Protein AF-A0A359MAU8-F1 (afdb_monomer_lite)

Structure (mmCIF, N/CA/C/O backbone):
data_AF-A0A359MAU8-F1
#
_entry.id   AF-A0A359MAU8-F1
#
loop_
_atom_site.group_PDB
_atom_site.id
_atom_site.type_symbol
_atom_site.label_atom_id
_atom_site.label_alt_id
_atom_site.label_comp_id
_atom_site.label_asym_id
_atom_site.label_entity_id
_atom_site.label_seq_id
_atom_site.pdbx_PDB_ins_code
_atom_site.Cartn_x
_atom_site.Cartn_y
_atom_site.Cartn_z
_atom_site.occupancy
_atom_site.B_iso_or_equiv
_atom_site.auth_seq_id
_atom_site.auth_comp_id
_atom_site.auth_asym_id
_atom_site.auth_atom_id
_atom_site.pdbx_PDB_model_num
ATOM 1 N N . MET A 1 1 ? -47.392 0.593 -77.875 1.00 42.88 1 MET A N 1
ATOM 2 C CA . MET A 1 1 ? -46.214 1.488 -77.817 1.00 42.88 1 MET A CA 1
ATOM 3 C C . MET A 1 1 ? -45.303 0.999 -76.700 1.00 42.88 1 MET A C 1
ATOM 5 O O . MET A 1 1 ? -45.756 0.942 -75.564 1.00 42.88 1 MET A O 1
ATOM 9 N N . LYS A 1 2 ? -44.089 0.538 -77.025 1.00 31.70 2 LYS A N 1
ATOM 10 C CA . LYS A 1 2 ? -43.131 -0.011 -76.048 1.00 31.70 2 LYS A CA 1
ATOM 11 C C . LYS A 1 2 ? -42.348 1.145 -75.412 1.00 31.70 2 LYS A C 1
ATOM 13 O O . LYS A 1 2 ? -41.881 2.013 -76.141 1.00 31.70 2 LYS A O 1
ATOM 18 N N . LYS A 1 3 ? -42.250 1.172 -74.080 1.00 43.00 3 LYS A N 1
ATOM 19 C CA . LYS A 1 3 ? -41.488 2.173 -73.314 1.00 43.00 3 LYS A CA 1
ATOM 20 C C . LYS A 1 3 ? -40.188 1.547 -72.804 1.00 43.00 3 LYS A C 1
ATOM 22 O O . LYS A 1 3 ? -40.195 0.386 -72.407 1.00 43.00 3 LYS A O 1
ATOM 27 N N . ILE A 1 4 ? -39.107 2.324 -72.826 1.00 42.22 4 ILE A N 1
ATOM 28 C CA . ILE A 1 4 ? -37.783 1.981 -72.292 1.00 42.22 4 ILE A CA 1
ATOM 29 C C . ILE A 1 4 ? -37.543 2.804 -71.023 1.00 42.22 4 ILE A C 1
ATOM 31 O O . ILE A 1 4 ? -37.879 3.987 -70.984 1.00 42.22 4 ILE A O 1
ATOM 35 N N . LEU A 1 5 ? -36.963 2.167 -70.007 1.00 32.91 5 LEU A N 1
ATOM 36 C CA . LEU A 1 5 ? -36.434 2.804 -68.805 1.00 32.91 5 LEU A CA 1
ATOM 37 C C . LEU A 1 5 ? -34.904 2.780 -68.921 1.00 32.91 5 LEU A C 1
ATOM 39 O O . LEU A 1 5 ? -34.328 1.711 -69.111 1.00 32.91 5 LEU A O 1
ATOM 43 N N . VAL A 1 6 ? -34.256 3.943 -68.857 1.00 37.41 6 VAL A N 1
ATOM 44 C CA . VAL A 1 6 ? -32.790 4.063 -68.880 1.00 37.41 6 VAL A CA 1
ATOM 45 C C . VAL A 1 6 ? -32.306 4.268 -67.449 1.00 37.41 6 VAL A C 1
ATOM 47 O O . VAL A 1 6 ? -32.757 5.194 -66.779 1.00 37.41 6 VAL A O 1
ATOM 50 N N . PHE A 1 7 ? -31.389 3.417 -66.993 1.00 34.31 7 PHE A N 1
ATOM 51 C CA . PHE A 1 7 ? -30.644 3.608 -65.750 1.00 34.31 7 PHE A CA 1
ATOM 52 C C . PHE A 1 7 ? -29.284 4.216 -66.101 1.00 34.31 7 PHE A C 1
ATOM 54 O O . PHE A 1 7 ? -28.500 3.599 -66.822 1.00 34.31 7 PHE A O 1
ATOM 61 N N . ILE A 1 8 ? -29.009 5.429 -65.622 1.00 44.69 8 ILE A N 1
ATOM 62 C CA . ILE A 1 8 ? -27.675 6.033 -65.697 1.00 44.69 8 ILE A CA 1
ATOM 63 C C . ILE A 1 8 ? -26.967 5.689 -64.388 1.00 44.69 8 ILE A C 1
ATOM 65 O O . ILE A 1 8 ? -27.368 6.152 -63.322 1.00 44.69 8 ILE A O 1
ATOM 69 N N . LEU A 1 9 ? -25.940 4.845 -64.470 1.00 37.97 9 LEU A N 1
ATOM 70 C CA . LEU A 1 9 ? -25.092 4.496 -63.336 1.00 37.97 9 LEU A CA 1
ATOM 71 C C . LEU A 1 9 ? -24.044 5.607 -63.150 1.00 37.97 9 LEU A C 1
ATOM 73 O O . LEU A 1 9 ? -23.117 5.733 -63.948 1.00 37.97 9 LEU A O 1
ATOM 77 N N . LEU A 1 10 ? -24.202 6.433 -62.115 1.00 41.19 10 LEU A N 1
ATOM 78 C CA . LEU A 1 10 ? -23.166 7.365 -61.664 1.00 41.19 10 LEU A CA 1
ATOM 79 C C . LEU A 1 10 ? -22.112 6.574 -60.877 1.00 41.19 10 LEU A C 1
ATOM 81 O O . LEU A 1 10 ? -22.347 6.173 -59.739 1.00 41.19 10 LEU A O 1
ATOM 85 N N . LEU A 1 11 ? -20.960 6.322 -61.501 1.00 40.31 11 LEU A N 1
ATOM 86 C CA . LEU A 1 11 ? -19.786 5.750 -60.840 1.00 40.31 11 LEU A CA 1
ATOM 87 C C . LEU A 1 11 ? -19.147 6.817 -59.942 1.00 40.31 11 LEU A C 1
ATOM 89 O O . LEU A 1 11 ? -18.410 7.677 -60.419 1.00 40.31 11 LEU A O 1
ATOM 93 N N . PHE A 1 12 ? -19.421 6.756 -58.639 1.00 42.00 12 PHE A N 1
ATOM 94 C CA . PHE A 1 12 ? -18.591 7.423 -57.639 1.00 42.00 12 PHE A CA 1
ATOM 95 C C . PHE A 1 12 ? -17.357 6.559 -57.385 1.00 42.00 12 PHE A C 1
ATOM 97 O O . PHE A 1 12 ? -17.448 5.481 -56.800 1.00 42.00 12 PHE A O 1
ATOM 104 N N . THR A 1 13 ? -16.189 7.026 -57.819 1.00 44.12 13 THR A N 1
ATOM 105 C CA . THR A 1 13 ? -14.911 6.493 -57.346 1.00 44.12 13 THR A CA 1
ATOM 106 C C . THR A 1 13 ? -14.708 6.973 -55.914 1.00 44.12 13 THR A C 1
ATOM 108 O O . THR A 1 13 ? -14.276 8.102 -55.685 1.00 44.12 13 THR A O 1
ATOM 111 N N . ILE A 1 14 ? -15.061 6.136 -54.939 1.00 49.50 14 ILE A N 1
ATOM 112 C CA . ILE A 1 14 ? -14.598 6.314 -53.564 1.00 49.50 14 ILE A CA 1
ATOM 113 C C . ILE A 1 14 ? -13.130 5.903 -53.568 1.00 49.50 14 ILE A C 1
ATOM 115 O O . ILE A 1 14 ? -12.804 4.718 -53.613 1.00 49.50 14 ILE A O 1
ATOM 119 N N . SER A 1 15 ? -12.240 6.890 -53.565 1.00 46.28 15 SER A N 1
ATOM 120 C CA . SER A 1 15 ? -10.850 6.669 -53.194 1.00 46.28 15 SER A CA 1
ATOM 121 C C . SER A 1 15 ? -10.850 6.235 -51.731 1.00 46.28 15 SER A C 1
ATOM 123 O O . SER A 1 15 ? -11.005 7.064 -50.837 1.00 46.28 15 SER A O 1
ATOM 125 N N . LEU A 1 16 ? -10.736 4.930 -51.483 1.00 47.06 16 LEU A N 1
ATOM 126 C CA . LEU A 1 16 ? -10.351 4.410 -50.177 1.00 47.06 16 LEU A CA 1
ATOM 127 C C . LEU A 1 16 ? -8.953 4.958 -49.893 1.00 47.06 16 LEU A C 1
ATOM 129 O O . LEU A 1 16 ? -7.955 4.431 -50.380 1.00 47.06 16 LEU A O 1
ATOM 133 N N . VAL A 1 17 ? -8.886 6.058 -49.148 1.00 48.94 17 VAL A N 1
ATOM 134 C CA . VAL A 1 17 ? -7.656 6.434 -48.463 1.00 48.94 17 VAL A CA 1
ATOM 135 C C . VAL A 1 17 ? -7.446 5.334 -47.433 1.00 48.94 17 VAL A C 1
ATOM 137 O O . VAL A 1 17 ? -8.126 5.303 -46.410 1.00 48.94 17 VAL A O 1
ATOM 140 N N . GLN A 1 18 ? -6.558 4.384 -47.728 1.00 43.59 18 GLN A N 1
ATOM 141 C CA . GLN A 1 18 ? -5.924 3.620 -46.665 1.00 43.59 18 GLN A CA 1
ATOM 142 C C . GLN A 1 18 ? -5.178 4.649 -45.821 1.00 43.59 18 GLN A C 1
ATOM 144 O O . GLN A 1 18 ? -4.132 5.152 -46.227 1.00 43.59 18 GLN A O 1
ATOM 149 N N . LEU A 1 19 ? -5.751 5.014 -44.677 1.00 43.06 19 LEU A N 1
ATOM 150 C CA . LEU A 1 19 ? -4.950 5.550 -43.592 1.00 43.06 19 LEU A CA 1
ATOM 151 C C . LEU A 1 19 ? -3.942 4.443 -43.279 1.00 43.06 19 LEU A C 1
ATOM 153 O O . LEU A 1 19 ? -4.332 3.360 -42.848 1.00 43.06 19 LEU A O 1
ATOM 157 N N . GLN A 1 20 ? -2.667 4.667 -43.601 1.00 40.62 20 GLN A N 1
ATOM 158 C CA . GLN A 1 20 ? -1.616 3.878 -42.980 1.00 40.62 20 GLN A CA 1
ATOM 159 C C . GLN A 1 20 ? -1.764 4.106 -41.481 1.00 40.62 20 GLN A C 1
ATOM 161 O O . GLN A 1 20 ? -1.647 5.242 -41.019 1.00 40.62 20 GLN A O 1
ATOM 166 N N . GLU A 1 21 ? -2.051 3.045 -40.736 1.00 42.25 21 GLU A N 1
ATOM 167 C CA . GLU A 1 21 ? -1.742 3.048 -39.318 1.00 42.25 21 GLU A CA 1
ATOM 168 C C . GLU A 1 21 ? -0.230 3.248 -39.219 1.00 42.25 21 GLU A C 1
ATOM 170 O O . GLU A 1 21 ? 0.564 2.426 -39.682 1.00 42.25 21 GLU A O 1
ATOM 175 N N . VAL A 1 22 ? 0.171 4.415 -38.725 1.00 43.16 22 VAL A N 1
ATOM 176 C CA . VAL A 1 22 ? 1.543 4.627 -38.286 1.00 43.16 22 VAL A CA 1
ATOM 177 C C . VAL A 1 22 ? 1.646 3.818 -37.004 1.00 43.16 22 VAL A C 1
ATOM 179 O O . VAL A 1 22 ? 1.195 4.272 -35.957 1.00 43.16 22 VAL A O 1
ATOM 182 N N . ASN A 1 23 ? 2.149 2.588 -37.101 1.00 48.62 23 ASN A N 1
ATOM 183 C CA . ASN A 1 23 ? 2.606 1.878 -35.913 1.00 48.62 23 ASN A CA 1
ATOM 184 C C . ASN A 1 23 ? 3.643 2.782 -35.246 1.00 48.62 23 ASN A C 1
ATOM 186 O O . ASN A 1 23 ? 4.621 3.154 -35.904 1.00 48.62 23 ASN A O 1
ATOM 190 N N . ALA A 1 24 ? 3.384 3.171 -33.995 1.00 55.72 24 ALA A N 1
ATOM 191 C CA . ALA A 1 24 ? 4.346 3.900 -33.184 1.00 55.72 24 ALA A CA 1
ATOM 192 C C . ALA A 1 24 ? 5.653 3.111 -33.209 1.00 55.72 24 ALA A C 1
ATOM 194 O O . ALA A 1 24 ? 5.674 1.900 -32.969 1.00 55.72 24 ALA A O 1
ATOM 195 N N . PHE A 1 25 ? 6.724 3.766 -33.633 1.00 79.50 25 PHE A N 1
ATOM 196 C CA . PHE A 1 25 ? 7.972 3.079 -33.883 1.00 79.50 25 PHE A CA 1
ATOM 197 C C . PHE A 1 25 ? 8.863 3.234 -32.652 1.00 79.50 25 PHE A C 1
ATOM 199 O O . PHE A 1 25 ? 9.554 4.242 -32.524 1.00 79.50 25 PHE A O 1
ATOM 206 N N . PHE A 1 26 ? 8.812 2.254 -31.745 1.00 92.75 26 PHE A N 1
ATOM 207 C CA . PHE A 1 26 ? 9.689 2.180 -30.578 1.00 92.75 26 PHE A CA 1
ATOM 208 C C . PHE A 1 26 ? 10.916 1.304 -30.868 1.00 92.75 26 PHE A C 1
ATOM 210 O O . PHE A 1 26 ? 10.794 0.150 -31.289 1.00 92.75 26 PHE A O 1
ATOM 217 N N . ARG A 1 27 ? 12.116 1.833 -30.609 1.00 95.31 27 ARG A N 1
ATOM 218 C CA . ARG A 1 27 ? 13.358 1.049 -30.498 1.00 95.31 27 ARG A CA 1
ATOM 219 C C . ARG A 1 27 ? 14.099 1.421 -29.226 1.00 95.31 27 ARG A C 1
ATOM 221 O O . ARG A 1 27 ? 14.286 2.600 -28.940 1.00 95.31 27 ARG A O 1
ATOM 228 N N . LEU A 1 28 ? 14.605 0.403 -28.536 1.00 96.50 28 LEU A N 1
ATOM 229 C CA . LEU A 1 28 ? 15.635 0.543 -27.515 1.00 96.50 28 LEU A CA 1
ATOM 230 C C . LEU A 1 28 ? 16.973 0.071 -28.095 1.00 96.50 28 LEU A C 1
ATOM 232 O O . LEU A 1 28 ? 17.166 -1.122 -28.324 1.00 96.50 28 LEU A O 1
ATOM 236 N N . ASP A 1 29 ? 17.891 1.007 -28.314 1.00 96.56 29 ASP A N 1
ATOM 237 C CA . ASP A 1 29 ? 19.251 0.723 -28.766 1.00 96.56 29 ASP A CA 1
ATOM 238 C C . ASP A 1 29 ? 20.199 0.696 -27.559 1.00 96.56 29 ASP A C 1
ATOM 240 O O . ASP A 1 29 ? 20.469 1.708 -26.907 1.00 96.56 29 ASP A O 1
ATOM 244 N N . GLU A 1 30 ? 20.701 -0.493 -27.237 1.00 97.12 30 GLU A N 1
ATOM 245 C CA . GLU A 1 30 ? 21.514 -0.753 -26.049 1.00 97.12 30 GLU A CA 1
ATOM 246 C C . GLU A 1 30 ? 23.001 -0.469 -26.345 1.00 97.12 30 GLU A C 1
ATOM 248 O O . GLU A 1 30 ? 23.662 -1.240 -27.041 1.00 97.12 30 GLU A O 1
ATOM 253 N N . THR A 1 31 ? 23.564 0.617 -25.798 1.00 97.69 31 THR A N 1
ATOM 254 C CA . THR A 1 31 ? 25.022 0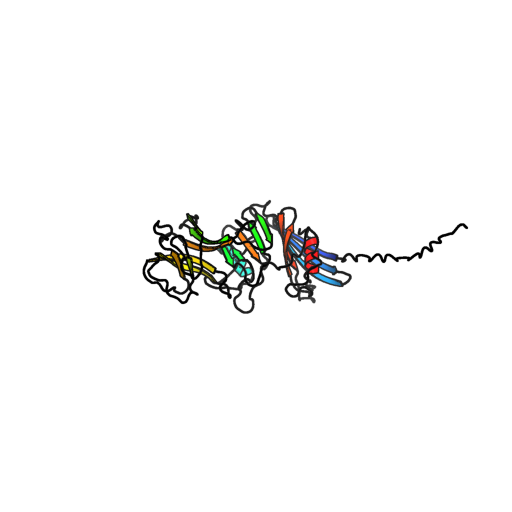.866 -25.866 1.00 97.69 31 THR A CA 1
ATOM 255 C C . THR A 1 31 ? 25.765 -0.093 -24.939 1.00 97.69 31 THR A C 1
ATOM 257 O O . THR A 1 31 ? 26.776 -0.687 -25.313 1.00 97.69 31 THR A O 1
ATOM 260 N N . THR A 1 32 ? 25.265 -0.253 -23.713 1.00 98.38 32 THR A N 1
ATOM 261 C CA . THR A 1 32 ? 25.716 -1.276 -22.770 1.00 98.38 32 THR A CA 1
ATOM 262 C C . THR A 1 32 ? 24.523 -1.929 -22.090 1.00 98.38 32 THR A C 1
ATOM 264 O O . THR A 1 32 ? 23.495 -1.294 -21.849 1.00 98.38 32 THR A O 1
ATOM 267 N N . LYS A 1 33 ? 24.683 -3.211 -21.756 1.00 98.25 33 LYS A N 1
ATOM 268 C CA . LYS A 1 33 ? 23.731 -3.993 -20.973 1.00 98.25 33 LYS A CA 1
ATOM 269 C C . LYS A 1 33 ? 24.497 -4.925 -20.055 1.00 98.25 33 LYS A C 1
ATOM 271 O O . LYS A 1 33 ? 25.205 -5.816 -20.519 1.00 98.25 33 LYS A O 1
ATOM 276 N N . VAL A 1 34 ? 24.366 -4.701 -18.757 1.00 98.56 34 VAL A N 1
ATOM 277 C CA . VAL A 1 34 ? 25.007 -5.512 -17.719 1.00 98.56 34 VAL A CA 1
ATOM 278 C C . VAL A 1 34 ? 23.906 -6.190 -16.928 1.00 98.56 34 VAL A C 1
ATOM 280 O O . VAL A 1 34 ? 22.971 -5.528 -16.492 1.00 98.56 34 VAL A O 1
ATOM 283 N N . THR A 1 35 ? 23.978 -7.512 -16.805 1.00 98.44 35 THR A N 1
ATOM 284 C CA . THR A 1 35 ? 23.009 -8.317 -16.054 1.00 98.44 35 THR A CA 1
ATOM 285 C C . THR A 1 35 ? 23.730 -9.078 -14.961 1.00 98.44 35 THR A C 1
ATOM 287 O O . THR A 1 35 ? 24.723 -9.751 -15.233 1.00 98.44 35 THR A O 1
ATOM 290 N N . GLU A 1 36 ? 23.194 -8.997 -13.752 1.00 97.75 36 GLU A N 1
ATOM 291 C CA . GLU A 1 36 ? 23.694 -9.684 -12.568 1.00 97.75 36 GLU A CA 1
ATOM 292 C C . GLU A 1 36 ? 22.554 -10.479 -11.931 1.00 97.75 36 GLU A C 1
ATOM 294 O O . GLU A 1 36 ? 21.382 -10.117 -12.052 1.00 97.75 36 GLU A O 1
ATOM 299 N N . TYR A 1 37 ? 22.902 -11.584 -11.276 1.00 96.12 37 TYR A N 1
ATOM 300 C CA . TYR A 1 37 ? 21.957 -12.407 -10.533 1.00 96.12 37 TYR A CA 1
ATOM 301 C C . TYR A 1 37 ? 22.445 -12.547 -9.099 1.00 96.12 37 TYR A C 1
ATOM 303 O O . TYR A 1 37 ? 23.588 -12.947 -8.872 1.00 96.12 37 TYR A O 1
ATOM 311 N N . VAL A 1 38 ? 21.568 -12.245 -8.149 1.00 93.69 38 VAL A N 1
ATOM 312 C CA . VAL A 1 38 ? 21.811 -12.388 -6.714 1.00 93.69 38 VAL A CA 1
ATOM 313 C C . VAL A 1 38 ? 20.631 -13.156 -6.142 1.00 93.69 38 VAL A C 1
ATOM 315 O O . VAL A 1 38 ? 19.512 -12.665 -6.188 1.00 93.69 38 VAL A O 1
ATOM 318 N N . GLU A 1 39 ? 20.872 -14.382 -5.673 1.00 90.62 39 GLU A N 1
ATOM 319 C CA . GLU A 1 39 ? 19.865 -15.202 -4.972 1.00 90.62 39 GLU A CA 1
ATOM 320 C C . GLU A 1 39 ? 18.514 -15.297 -5.714 1.00 90.62 39 GLU A C 1
ATOM 322 O O . GLU A 1 39 ? 17.452 -15.059 -5.159 1.00 90.62 39 GLU A O 1
ATOM 327 N N . GLY A 1 40 ? 18.551 -15.593 -7.020 1.00 90.56 40 GLY A N 1
ATOM 328 C CA . GLY A 1 40 ? 17.344 -15.716 -7.855 1.00 90.56 40 GLY A CA 1
ATOM 329 C C . GLY A 1 40 ? 16.751 -14.385 -8.339 1.00 90.56 40 GLY A C 1
ATOM 330 O O . GLY A 1 40 ? 15.928 -14.385 -9.254 1.00 90.56 40 GLY A O 1
ATOM 331 N N . VAL A 1 41 ? 17.226 -13.249 -7.821 1.00 96.88 41 VAL A N 1
ATOM 332 C CA . VAL A 1 41 ? 16.874 -11.910 -8.303 1.00 96.88 41 VAL A CA 1
ATOM 333 C C . VAL A 1 41 ? 17.788 -11.512 -9.453 1.00 96.88 41 VAL A C 1
ATOM 335 O O . VAL A 1 41 ? 19.013 -11.530 -9.340 1.00 96.88 41 VAL A O 1
ATOM 338 N N . ARG A 1 42 ? 17.188 -11.109 -10.572 1.00 97.62 42 ARG A N 1
ATOM 339 C CA . ARG A 1 42 ? 17.890 -10.537 -11.720 1.00 97.62 42 ARG A CA 1
ATOM 340 C C . ARG A 1 42 ? 17.937 -9.023 -11.587 1.00 97.62 42 ARG A C 1
ATOM 342 O O . ARG A 1 42 ? 16.883 -8.400 -11.522 1.00 97.62 42 ARG A O 1
ATOM 349 N N . HIS A 1 43 ? 19.120 -8.429 -11.701 1.00 98.44 43 HIS A N 1
ATOM 350 C CA . HIS A 1 43 ? 19.290 -7.006 -12.001 1.00 98.44 43 HIS A CA 1
ATOM 351 C C . HIS A 1 43 ? 19.814 -6.827 -13.426 1.00 98.44 43 HIS A C 1
ATOM 353 O O . HIS A 1 43 ? 20.609 -7.624 -13.925 1.00 98.44 43 HIS A O 1
ATOM 359 N N . THR A 1 44 ? 19.344 -5.811 -14.141 1.00 98.62 44 THR A N 1
ATOM 360 C CA . THR A 1 44 ? 19.880 -5.441 -15.453 1.00 98.62 44 THR A CA 1
ATOM 361 C C . THR A 1 44 ? 19.972 -3.930 -15.564 1.00 98.62 44 THR A C 1
ATOM 363 O O . THR A 1 44 ? 18.959 -3.246 -15.485 1.00 98.62 44 THR A O 1
ATOM 366 N N . LYS A 1 45 ? 21.176 -3.413 -15.812 1.00 98.69 45 LYS A N 1
ATOM 367 C CA . LYS A 1 45 ? 21.402 -2.009 -16.156 1.00 98.69 45 LYS A CA 1
ATOM 368 C C . LYS A 1 45 ? 21.639 -1.871 -17.654 1.00 98.69 45 LYS A C 1
ATOM 370 O O . LYS A 1 45 ? 22.522 -2.532 -18.201 1.00 98.69 45 LYS A O 1
ATOM 375 N N . ILE A 1 46 ? 20.881 -0.989 -18.292 1.00 98.75 46 ILE A N 1
ATOM 376 C CA . ILE A 1 46 ? 21.009 -0.624 -19.703 1.00 98.75 46 ILE A CA 1
ATOM 377 C C . ILE A 1 46 ? 21.392 0.851 -19.781 1.00 98.75 46 ILE A C 1
ATOM 379 O O . ILE A 1 46 ? 20.744 1.696 -19.168 1.00 98.75 46 ILE A O 1
ATOM 383 N N . VAL A 1 47 ? 22.436 1.158 -20.546 1.00 98.69 47 VAL A N 1
ATOM 384 C CA . VAL A 1 47 ? 22.751 2.524 -20.984 1.00 98.69 47 VAL A CA 1
ATOM 385 C C . VAL A 1 47 ? 22.615 2.543 -22.495 1.00 98.69 47 VAL A C 1
ATOM 387 O O . VAL A 1 47 ? 23.213 1.712 -23.178 1.00 98.69 47 VAL A O 1
ATOM 390 N N . GLY A 1 48 ? 21.820 3.456 -23.035 1.00 97.81 48 GLY A N 1
ATOM 391 C CA . GLY A 1 48 ? 21.468 3.415 -24.448 1.00 97.81 48 GLY A CA 1
ATOM 392 C C . GLY A 1 48 ? 20.603 4.581 -24.881 1.00 97.81 48 GLY A C 1
ATOM 393 O O . GLY A 1 48 ? 20.564 5.619 -24.219 1.00 97.81 48 GLY A O 1
ATOM 394 N N . THR A 1 49 ? 19.906 4.394 -25.993 1.00 98.12 49 THR A N 1
ATOM 395 C CA . THR A 1 49 ? 18.949 5.366 -26.509 1.00 98.12 49 THR A CA 1
ATOM 396 C C . THR A 1 49 ? 17.593 4.737 -26.761 1.00 98.12 49 THR A C 1
ATOM 398 O O . THR A 1 49 ? 17.505 3.575 -27.150 1.00 98.12 49 THR A O 1
ATOM 401 N N . ILE A 1 50 ? 16.540 5.526 -26.583 1.00 97.31 50 ILE A N 1
ATOM 402 C CA . ILE A 1 50 ? 15.203 5.203 -27.077 1.00 97.31 50 ILE A CA 1
ATOM 403 C C . ILE A 1 50 ? 14.936 6.070 -28.300 1.00 97.31 50 ILE A C 1
ATOM 405 O O . ILE A 1 50 ? 15.106 7.287 -28.220 1.00 97.31 50 ILE A O 1
ATOM 409 N N . ASP A 1 51 ? 14.513 5.448 -29.396 1.00 96.00 51 ASP A N 1
ATOM 410 C CA . ASP A 1 51 ? 13.902 6.106 -30.552 1.00 96.00 51 ASP A CA 1
ATOM 411 C C . ASP A 1 51 ? 12.391 5.881 -30.477 1.00 96.00 51 ASP A C 1
ATOM 413 O O . ASP A 1 51 ? 11.927 4.743 -30.571 1.00 96.00 51 ASP A O 1
ATOM 417 N N . MET A 1 52 ? 11.645 6.962 -30.257 1.00 92.44 52 MET A N 1
ATOM 418 C CA . MET A 1 52 ? 10.187 6.973 -30.301 1.00 92.44 52 MET A CA 1
ATOM 419 C C . MET A 1 52 ? 9.752 7.921 -31.418 1.00 92.44 52 MET A C 1
ATOM 421 O O . MET A 1 52 ? 9.906 9.140 -31.306 1.00 92.44 52 MET A O 1
ATOM 425 N N . ASP A 1 53 ? 9.222 7.362 -32.506 1.00 89.25 53 ASP A N 1
ATOM 426 C CA . ASP A 1 53 ? 8.739 8.113 -33.675 1.00 89.25 53 ASP A CA 1
ATOM 427 C C . ASP A 1 53 ? 9.785 9.081 -34.278 1.00 89.25 53 ASP A C 1
ATOM 429 O O . ASP A 1 53 ? 9.464 10.173 -34.757 1.00 89.25 53 ASP A O 1
ATOM 433 N N . GLY A 1 54 ? 11.062 8.683 -34.267 1.00 91.06 54 GLY A N 1
ATOM 434 C CA . GLY A 1 54 ? 12.186 9.451 -34.805 1.00 91.06 54 GLY A CA 1
ATOM 435 C C . GLY A 1 54 ? 12.829 10.415 -33.806 1.00 91.06 54 GLY A C 1
ATOM 436 O O . GLY A 1 54 ? 13.816 11.076 -34.148 1.00 91.06 54 GLY A O 1
ATOM 437 N N . LEU A 1 55 ? 12.293 10.529 -32.585 1.00 93.62 55 LEU A N 1
ATOM 438 C CA . LEU A 1 55 ? 12.927 11.275 -31.504 1.00 93.62 55 LEU A CA 1
ATOM 439 C C . LEU A 1 55 ? 13.824 10.342 -30.690 1.00 93.62 55 LEU A C 1
ATOM 441 O O . LEU A 1 55 ? 13.341 9.510 -29.926 1.00 93.62 55 LEU A O 1
ATOM 445 N N . VAL A 1 56 ? 15.134 10.550 -30.811 1.00 96.56 56 VAL A N 1
ATOM 446 C CA . VAL A 1 56 ? 16.144 9.791 -30.069 1.00 96.56 56 VAL A CA 1
ATOM 447 C C . VAL A 1 56 ? 16.506 10.508 -28.767 1.00 96.56 56 VAL A C 1
ATOM 449 O O . VAL A 1 56 ? 16.876 11.684 -28.783 1.00 96.56 56 VAL A O 1
ATOM 4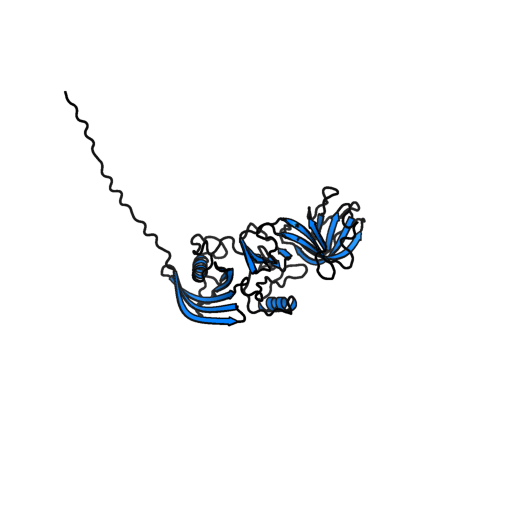52 N N . THR A 1 57 ? 16.430 9.795 -27.644 1.00 97.31 57 THR A N 1
ATOM 453 C CA . THR A 1 57 ? 16.801 10.286 -26.304 1.00 97.31 57 THR A CA 1
ATOM 454 C C . THR A 1 57 ? 17.734 9.309 -25.600 1.00 97.31 57 THR A C 1
ATOM 456 O O . THR A 1 57 ? 17.641 8.104 -25.820 1.00 97.31 57 THR A O 1
ATOM 459 N N . ASN A 1 58 ? 18.639 9.814 -24.761 1.00 98.38 58 ASN A N 1
ATOM 460 C CA . ASN A 1 58 ? 19.583 8.989 -24.004 1.00 98.38 58 ASN A CA 1
ATOM 461 C C . ASN A 1 58 ? 18.959 8.527 -22.691 1.00 98.38 58 ASN A C 1
ATOM 463 O O . ASN A 1 58 ? 18.329 9.323 -21.991 1.00 98.38 58 ASN A O 1
ATOM 467 N N . GLN A 1 59 ? 19.157 7.255 -22.350 1.00 98.50 59 GLN A N 1
ATOM 468 C CA . GLN A 1 59 ? 18.538 6.642 -21.184 1.00 98.50 59 GLN A CA 1
ATOM 469 C C . GLN A 1 59 ? 19.520 5.794 -20.378 1.00 98.50 59 GLN A C 1
ATOM 471 O O . GLN A 1 59 ? 20.393 5.108 -20.922 1.00 98.50 59 GLN A O 1
ATOM 476 N N . VAL A 1 60 ? 19.289 5.790 -19.065 1.00 98.69 60 VAL A N 1
ATOM 477 C CA . VAL A 1 60 ? 19.831 4.814 -18.118 1.00 98.69 60 VAL A CA 1
ATOM 478 C C . VAL A 1 60 ? 18.642 4.106 -17.479 1.00 98.69 60 VAL A C 1
ATOM 480 O O . VAL A 1 60 ? 17.829 4.733 -16.801 1.00 98.69 60 VAL A O 1
ATOM 483 N N . ILE A 1 61 ? 18.519 2.807 -17.743 1.00 98.81 61 ILE A N 1
ATOM 484 C CA . ILE A 1 61 ? 17.384 1.977 -17.331 1.00 98.81 61 ILE A CA 1
ATOM 485 C C . ILE A 1 61 ? 17.905 0.882 -16.407 1.00 98.81 61 ILE A C 1
ATOM 487 O O . ILE A 1 61 ? 18.830 0.150 -16.760 1.00 98.81 61 ILE A O 1
ATOM 491 N N . ASN A 1 62 ? 17.299 0.751 -15.235 1.00 98.69 62 ASN A N 1
ATOM 492 C CA . ASN A 1 62 ? 17.563 -0.315 -14.283 1.00 98.69 62 ASN A CA 1
ATOM 493 C C . ASN A 1 62 ? 16.323 -1.204 -14.191 1.00 98.69 62 ASN A C 1
ATOM 495 O O . ASN A 1 62 ? 15.229 -0.715 -13.941 1.00 98.69 62 ASN A O 1
ATOM 499 N N . TYR A 1 63 ? 16.505 -2.503 -14.376 1.00 98.62 63 TYR A N 1
ATOM 500 C CA . TYR A 1 63 ? 15.506 -3.543 -14.166 1.00 98.62 63 TYR A CA 1
ATOM 501 C C . TYR A 1 63 ? 15.922 -4.358 -12.945 1.00 98.62 63 TYR A C 1
ATOM 503 O O . TYR A 1 63 ? 17.089 -4.741 -12.844 1.00 98.62 63 TYR A O 1
ATOM 511 N N . ILE A 1 64 ? 14.985 -4.679 -12.060 1.00 98.38 64 ILE A N 1
ATOM 512 C CA . ILE A 1 64 ? 15.166 -5.696 -11.021 1.00 98.38 64 ILE A CA 1
ATOM 513 C C . ILE A 1 64 ? 13.930 -6.588 -10.965 1.00 98.38 64 ILE A C 1
ATOM 515 O O . ILE A 1 64 ? 12.820 -6.074 -10.977 1.00 98.38 64 ILE A O 1
ATOM 519 N N . GLY A 1 65 ? 14.077 -7.910 -10.924 1.00 97.75 65 GLY A N 1
ATOM 520 C CA . GLY A 1 65 ? 12.911 -8.791 -10.888 1.00 97.75 65 GLY A CA 1
ATOM 521 C C . GLY A 1 65 ? 13.212 -10.233 -10.524 1.00 97.75 65 GLY A C 1
ATOM 522 O O . GLY A 1 65 ? 14.340 -10.707 -10.672 1.00 97.75 65 GLY A O 1
ATOM 523 N N . ALA A 1 66 ? 12.175 -10.918 -10.060 1.00 97.19 66 ALA A N 1
ATOM 524 C CA . ALA A 1 66 ? 12.196 -12.308 -9.634 1.00 97.19 66 ALA A CA 1
ATOM 525 C C . ALA A 1 66 ? 10.791 -12.912 -9.735 1.00 97.19 66 ALA A C 1
ATOM 527 O O . ALA A 1 66 ? 9.797 -12.190 -9.802 1.00 97.19 66 ALA A O 1
ATOM 528 N N . ASN A 1 67 ? 10.703 -14.239 -9.733 1.00 96.38 67 ASN A N 1
ATOM 529 C CA . ASN A 1 67 ? 9.424 -14.939 -9.709 1.00 96.38 67 ASN A CA 1
ATOM 530 C C . ASN A 1 67 ? 9.128 -15.450 -8.288 1.00 96.38 67 ASN A C 1
ATOM 532 O O . ASN A 1 67 ? 9.646 -16.509 -7.922 1.00 96.38 67 ASN A O 1
ATOM 536 N N . PRO A 1 68 ? 8.312 -14.734 -7.490 1.00 93.94 68 PRO A N 1
ATOM 537 C CA . PRO A 1 68 ? 8.053 -15.100 -6.095 1.00 93.94 68 PRO A CA 1
ATOM 538 C C . PRO A 1 68 ? 7.264 -16.411 -5.953 1.00 93.94 68 PRO A C 1
ATOM 540 O O . PRO A 1 68 ? 7.309 -17.042 -4.905 1.00 93.94 68 PRO A O 1
ATOM 543 N N . THR A 1 69 ? 6.580 -16.875 -7.006 1.00 92.50 69 THR A N 1
ATOM 544 C CA . THR A 1 69 ? 5.884 -18.177 -6.978 1.00 92.50 69 THR A CA 1
ATOM 545 C C . THR A 1 69 ? 6.827 -19.361 -7.211 1.00 92.50 69 THR A C 1
ATOM 547 O O . THR A 1 69 ? 6.531 -20.485 -6.810 1.00 92.50 69 THR A O 1
ATOM 550 N N . THR A 1 70 ? 7.975 -19.122 -7.858 1.00 91.44 70 THR A N 1
ATOM 551 C CA . THR A 1 70 ? 8.991 -20.152 -8.136 1.00 91.44 70 THR A CA 1
ATOM 552 C C . THR A 1 70 ? 10.106 -20.156 -7.090 1.00 91.44 70 THR A C 1
ATOM 554 O O . THR A 1 70 ? 10.617 -21.221 -6.744 1.00 91.44 70 THR A O 1
ATOM 557 N N . PHE A 1 71 ? 10.480 -18.985 -6.574 1.00 89.19 71 PHE A N 1
ATOM 558 C CA . PHE A 1 71 ? 11.503 -18.813 -5.544 1.00 89.19 71 PHE A CA 1
ATOM 559 C C . PHE A 1 71 ? 10.838 -18.487 -4.205 1.00 89.19 71 PHE A C 1
ATOM 561 O O . PHE A 1 71 ? 10.595 -17.325 -3.894 1.00 89.19 71 PHE A O 1
ATOM 568 N N . SER A 1 72 ? 10.527 -19.520 -3.416 1.00 84.62 72 SER A N 1
ATOM 569 C CA . SER A 1 72 ? 9.774 -19.392 -2.155 1.00 84.62 72 SER A CA 1
ATOM 570 C C . SER A 1 72 ? 10.504 -18.622 -1.047 1.00 84.62 72 SER A C 1
ATOM 572 O O . SER A 1 72 ? 9.910 -18.284 -0.030 1.00 84.62 72 SER A O 1
ATOM 574 N N . ASP A 1 73 ? 11.808 -18.412 -1.198 1.00 89.31 73 ASP A N 1
ATOM 575 C CA . ASP A 1 73 ? 12.651 -17.602 -0.321 1.00 89.31 73 ASP A CA 1
ATOM 576 C C . ASP A 1 73 ? 12.662 -16.111 -0.708 1.00 89.31 73 ASP A C 1
ATOM 578 O O . ASP A 1 73 ? 13.034 -15.266 0.110 1.00 89.31 73 ASP A O 1
ATOM 582 N N . ILE A 1 74 ? 12.186 -15.756 -1.908 1.00 92.50 74 ILE A N 1
ATOM 583 C CA . ILE A 1 74 ? 12.083 -14.368 -2.364 1.00 92.50 74 ILE A CA 1
ATOM 584 C C . ILE A 1 74 ? 10.740 -13.777 -1.949 1.00 92.50 74 ILE A C 1
ATOM 586 O O . ILE A 1 74 ? 9.674 -14.255 -2.327 1.00 92.50 74 ILE A O 1
ATOM 590 N N . ASN A 1 75 ? 10.809 -12.665 -1.221 1.00 92.62 75 ASN A N 1
ATOM 591 C CA . ASN A 1 75 ? 9.648 -11.952 -0.711 1.00 92.62 75 ASN A CA 1
ATOM 592 C C . ASN A 1 75 ? 9.653 -10.515 -1.232 1.00 92.62 75 ASN A C 1
ATOM 594 O O . ASN A 1 75 ? 10.674 -9.828 -1.175 1.00 92.62 75 ASN A O 1
ATOM 598 N N . ILE A 1 76 ? 8.502 -10.054 -1.720 1.00 95.00 76 ILE A N 1
ATOM 599 C CA . ILE A 1 76 ? 8.298 -8.655 -2.103 1.00 95.00 76 ILE A CA 1
ATOM 600 C C . ILE A 1 76 ? 7.569 -7.980 -0.954 1.00 95.00 76 ILE A C 1
ATOM 602 O O . ILE A 1 76 ? 6.429 -8.323 -0.649 1.00 95.00 76 ILE A O 1
ATOM 606 N N . VAL A 1 77 ? 8.247 -7.033 -0.312 1.00 95.75 77 VAL A N 1
ATOM 607 C CA . VAL A 1 77 ? 7.731 -6.326 0.859 1.00 95.75 77 VAL A CA 1
ATOM 608 C C . VAL A 1 77 ? 7.449 -4.869 0.520 1.00 95.75 77 VAL A C 1
ATOM 610 O O . VAL A 1 77 ? 8.189 -4.235 -0.233 1.00 95.75 77 VAL A O 1
ATOM 613 N N . VAL A 1 78 ? 6.385 -4.333 1.107 1.00 96.62 78 VAL A N 1
ATOM 614 C CA . VAL A 1 78 ? 6.114 -2.893 1.149 1.00 96.62 78 VAL A CA 1
ATOM 615 C C . VAL A 1 78 ? 6.492 -2.398 2.537 1.00 96.62 78 VAL A C 1
ATOM 617 O O . VAL A 1 78 ? 6.150 -3.026 3.541 1.00 96.62 78 VAL A O 1
ATOM 620 N N . ALA A 1 79 ? 7.244 -1.304 2.584 1.00 95.81 79 ALA A N 1
ATOM 621 C CA . ALA A 1 79 ? 7.820 -0.768 3.805 1.00 95.81 79 ALA A CA 1
ATOM 622 C C . ALA A 1 79 ? 7.738 0.758 3.830 1.00 95.81 79 ALA A C 1
ATOM 624 O O . ALA A 1 79 ? 7.623 1.414 2.794 1.00 95.81 79 ALA A O 1
ATOM 625 N N . ASP A 1 80 ? 7.818 1.296 5.036 1.00 96.38 80 ASP A N 1
ATOM 626 C CA . ASP A 1 80 ? 7.759 2.714 5.344 1.00 96.38 80 ASP A CA 1
ATOM 627 C C . ASP A 1 80 ? 8.627 3.007 6.576 1.00 96.38 80 ASP A C 1
ATOM 629 O O . ASP A 1 80 ? 9.181 2.100 7.201 1.00 96.38 80 ASP A O 1
ATOM 633 N N . ASP A 1 81 ? 8.758 4.291 6.878 1.00 95.69 81 ASP A N 1
ATOM 634 C CA . ASP A 1 81 ? 9.364 4.821 8.100 1.00 95.69 81 ASP A CA 1
ATOM 635 C C . ASP A 1 81 ? 8.422 5.898 8.653 1.00 95.69 81 ASP A C 1
ATOM 637 O O . ASP A 1 81 ? 8.798 7.055 8.837 1.00 95.69 81 ASP A O 1
ATOM 641 N N . TYR A 1 82 ? 7.134 5.555 8.750 1.00 96.62 82 TYR A N 1
ATOM 642 C CA . TYR A 1 82 ? 6.132 6.464 9.292 1.00 96.62 82 TYR A CA 1
ATOM 643 C C . TYR A 1 82 ? 6.319 6.639 10.798 1.00 96.62 82 TYR A C 1
ATOM 645 O O . TYR A 1 82 ? 6.744 5.720 11.503 1.00 96.62 82 TYR A O 1
ATOM 653 N N . ASP A 1 83 ? 5.970 7.825 11.295 1.00 95.88 83 ASP A N 1
ATOM 654 C CA . ASP A 1 83 ? 5.873 8.053 12.731 1.00 95.88 83 ASP A CA 1
ATOM 655 C C . ASP A 1 83 ? 4.795 7.135 13.324 1.00 95.88 83 ASP A C 1
ATOM 657 O O . ASP A 1 83 ? 3.783 6.850 12.690 1.00 95.88 83 ASP A O 1
ATOM 661 N N . ALA A 1 84 ? 4.966 6.696 14.571 1.00 96.62 84 ALA A N 1
ATOM 662 C CA . ALA A 1 84 ? 4.009 5.785 15.207 1.00 96.62 84 ALA A CA 1
ATOM 663 C C . ALA A 1 84 ? 2.563 6.321 15.188 1.00 96.62 84 ALA A C 1
ATOM 665 O O . ALA A 1 84 ? 1.618 5.553 15.048 1.00 96.62 84 ALA A O 1
ATOM 666 N N . HIS A 1 85 ? 2.391 7.639 15.295 1.00 96.88 85 HIS A N 1
ATOM 667 C CA . HIS A 1 85 ? 1.085 8.300 15.317 1.00 96.88 85 HIS A CA 1
ATOM 668 C C . HIS A 1 85 ? 0.932 9.333 14.192 1.00 96.88 85 HIS A C 1
ATOM 670 O O . HIS A 1 85 ? 0.243 10.341 14.345 1.00 96.88 85 HIS A O 1
ATOM 676 N N . GLY A 1 86 ? 1.626 9.131 13.071 1.00 94.44 86 GLY A N 1
ATOM 677 C CA . GLY A 1 86 ? 1.660 10.105 11.990 1.00 94.44 86 GLY A CA 1
ATOM 678 C C . GLY A 1 86 ? 2.339 9.592 10.730 1.00 94.44 86 GLY A C 1
ATOM 679 O O . GLY A 1 86 ? 2.732 8.441 10.615 1.00 94.44 86 GLY A O 1
ATOM 680 N N . TRP A 1 87 ? 2.488 10.473 9.754 1.00 96.06 87 TRP A N 1
ATOM 681 C CA . TRP A 1 87 ? 3.092 10.130 8.470 1.00 96.06 87 TRP A CA 1
ATOM 682 C C . TRP A 1 87 ? 4.544 10.611 8.420 1.00 96.06 87 TRP A C 1
ATOM 684 O O . TRP A 1 87 ? 4.918 11.540 9.130 1.00 96.06 87 TRP A O 1
ATOM 694 N N . GLY A 1 88 ? 5.365 9.979 7.581 1.00 95.00 88 GLY A N 1
ATOM 695 C CA . GLY A 1 88 ? 6.800 10.255 7.510 1.00 95.00 88 GLY A CA 1
ATOM 696 C C . GLY A 1 88 ? 7.388 10.020 6.122 1.00 95.00 88 GLY A C 1
ATOM 697 O O . GLY A 1 88 ? 6.779 9.382 5.261 1.00 95.00 88 GLY A O 1
ATOM 698 N N . MET A 1 89 ? 8.586 10.561 5.893 1.00 95.12 89 MET A N 1
ATOM 699 C CA . MET A 1 89 ? 9.337 10.400 4.647 1.00 95.12 89 MET A CA 1
ATOM 700 C C . MET A 1 89 ? 10.793 10.093 4.948 1.00 95.12 89 MET A C 1
ATOM 702 O O . MET A 1 89 ? 11.462 10.856 5.642 1.00 95.12 89 MET A O 1
ATOM 706 N N . SER A 1 90 ? 11.303 9.053 4.300 1.00 95.62 90 SER A N 1
ATOM 707 C CA . SER A 1 90 ? 12.691 8.640 4.439 1.00 95.62 90 SER A CA 1
ATOM 708 C C . SER A 1 90 ? 13.272 8.196 3.103 1.00 95.62 90 SER A C 1
ATOM 710 O O . SER A 1 90 ? 12.567 7.768 2.188 1.00 95.62 90 SER A O 1
ATOM 712 N N . GLY A 1 91 ? 14.591 8.330 2.968 1.00 95.81 91 GLY A N 1
ATOM 713 C CA . GLY A 1 91 ? 15.304 7.764 1.828 1.00 95.81 91 GLY A CA 1
ATOM 714 C C . GLY A 1 91 ? 15.320 6.235 1.898 1.00 95.81 91 GLY A C 1
ATOM 715 O O . GLY A 1 91 ? 15.287 5.663 2.987 1.00 95.81 91 GLY A O 1
ATOM 716 N N . LEU A 1 92 ? 15.457 5.573 0.743 1.00 94.94 92 LEU A N 1
ATOM 717 C CA . LEU A 1 92 ? 15.536 4.107 0.664 1.00 94.94 92 LEU A CA 1
ATOM 718 C C . LEU A 1 92 ? 16.543 3.470 1.640 1.00 94.94 92 LEU A C 1
ATOM 720 O O . LEU A 1 92 ? 16.184 2.446 2.204 1.00 94.94 92 LEU A O 1
ATOM 724 N N . PRO A 1 93 ? 17.739 4.034 1.919 1.00 95.50 93 PRO A N 1
ATOM 725 C CA . PRO A 1 93 ? 18.645 3.444 2.909 1.00 95.50 93 PRO A CA 1
ATOM 726 C C . PRO A 1 93 ? 18.026 3.284 4.304 1.00 95.50 93 PRO A C 1
ATOM 728 O O . PRO A 1 93 ? 18.171 2.230 4.907 1.00 95.50 93 PRO A O 1
ATOM 731 N N . ILE A 1 94 ? 17.277 4.284 4.781 1.00 96.88 94 ILE A N 1
ATOM 732 C CA . ILE A 1 94 ? 16.612 4.225 6.092 1.00 96.88 94 ILE A CA 1
ATOM 733 C C . ILE A 1 94 ? 15.478 3.195 6.060 1.00 96.88 94 ILE A C 1
ATOM 735 O O . ILE A 1 94 ? 15.342 2.398 6.981 1.00 96.88 94 ILE A O 1
ATOM 739 N N . ILE A 1 95 ? 14.697 3.156 4.975 1.00 96.44 95 ILE A N 1
ATOM 740 C CA . ILE A 1 95 ? 13.635 2.151 4.810 1.00 96.44 95 ILE A CA 1
ATOM 741 C C . ILE A 1 95 ? 14.230 0.732 4.793 1.00 96.44 95 ILE A C 1
ATOM 743 O O . ILE A 1 95 ? 13.663 -0.180 5.385 1.00 96.44 95 ILE A O 1
ATOM 747 N N . ILE A 1 96 ? 15.391 0.531 4.162 1.00 95.44 96 ILE A N 1
ATOM 748 C CA . ILE A 1 96 ? 16.100 -0.757 4.161 1.00 95.44 96 ILE A CA 1
ATOM 749 C C . ILE A 1 96 ? 16.529 -1.142 5.582 1.00 95.44 96 ILE A C 1
ATOM 751 O O . ILE A 1 96 ? 16.346 -2.295 5.973 1.00 95.44 96 ILE A O 1
ATOM 755 N N . ASP A 1 97 ? 17.040 -0.195 6.371 1.00 95.25 97 ASP A N 1
ATOM 756 C CA . ASP A 1 97 ? 17.372 -0.437 7.778 1.00 95.25 97 ASP A CA 1
ATOM 757 C C . ASP A 1 97 ? 16.125 -0.859 8.574 1.00 95.25 97 ASP A C 1
ATOM 759 O O . ASP A 1 97 ? 16.167 -1.858 9.291 1.00 95.25 97 ASP A O 1
ATOM 763 N N . LYS A 1 98 ? 14.980 -0.194 8.363 1.00 95.06 98 LYS A N 1
ATOM 764 C CA . LYS A 1 98 ? 13.689 -0.557 8.980 1.00 95.06 98 LYS A CA 1
ATOM 765 C C . LYS A 1 98 ? 13.213 -1.955 8.590 1.00 95.06 98 LYS A C 1
ATOM 767 O O . LYS A 1 98 ? 12.717 -2.698 9.437 1.00 95.06 98 LYS A O 1
ATOM 772 N N . VAL A 1 99 ? 13.387 -2.343 7.327 1.00 95.69 99 VAL A N 1
ATOM 773 C CA . VAL A 1 99 ? 13.072 -3.700 6.853 1.00 95.69 99 VAL A CA 1
ATOM 774 C C . VAL A 1 99 ? 13.961 -4.733 7.545 1.00 95.69 99 VAL A C 1
ATOM 776 O O . VAL A 1 99 ? 13.441 -5.740 8.017 1.00 95.69 99 VAL A O 1
ATOM 779 N N . ASN A 1 100 ? 15.266 -4.479 7.672 1.00 94.94 100 ASN A N 1
ATOM 780 C CA . ASN A 1 100 ? 16.182 -5.377 8.381 1.00 94.94 100 ASN A CA 1
ATOM 781 C C . ASN A 1 100 ? 15.857 -5.473 9.885 1.00 94.94 100 ASN A C 1
ATOM 783 O O . ASN A 1 100 ? 15.956 -6.553 10.462 1.00 94.94 100 ASN A O 1
ATOM 787 N N . GLU A 1 101 ? 15.445 -4.369 10.521 1.00 94.50 101 GLU A N 1
ATOM 788 C CA . GLU A 1 101 ? 14.985 -4.353 11.918 1.00 94.50 101 GLU A CA 1
ATOM 789 C C . GLU A 1 101 ? 13.712 -5.194 12.105 1.00 94.50 101 GLU A C 1
ATOM 791 O O . GLU A 1 101 ? 13.631 -5.996 13.037 1.00 94.50 101 GLU A O 1
ATOM 796 N N . LYS A 1 102 ? 12.726 -5.032 11.212 1.00 92.38 102 LYS A N 1
ATOM 797 C CA . LYS A 1 102 ? 11.431 -5.728 11.289 1.00 92.38 102 LYS A CA 1
ATOM 798 C C . LYS A 1 102 ? 11.531 -7.205 10.902 1.00 92.38 102 LYS A C 1
ATOM 800 O O . LYS A 1 102 ? 10.835 -8.042 11.475 1.00 92.38 102 LYS A O 1
ATOM 805 N N . TYR A 1 103 ? 12.405 -7.533 9.956 1.00 93.50 103 TYR A N 1
ATOM 806 C CA . TYR A 1 103 ? 12.574 -8.873 9.402 1.00 93.50 103 TYR A CA 1
ATOM 807 C C . TYR A 1 103 ? 14.032 -9.344 9.545 1.00 93.50 103 TYR A C 1
ATOM 809 O O . TYR A 1 103 ? 14.715 -9.549 8.543 1.00 93.50 103 TYR A O 1
ATOM 817 N N . PRO A 1 104 ? 14.524 -9.591 10.776 1.00 93.25 104 PRO A N 1
ATOM 818 C CA . PRO A 1 104 ? 15.946 -9.853 11.042 1.00 93.25 104 PRO A CA 1
ATOM 819 C C . PRO A 1 104 ? 16.484 -11.154 10.426 1.00 93.25 104 PRO A C 1
ATOM 821 O O . PRO A 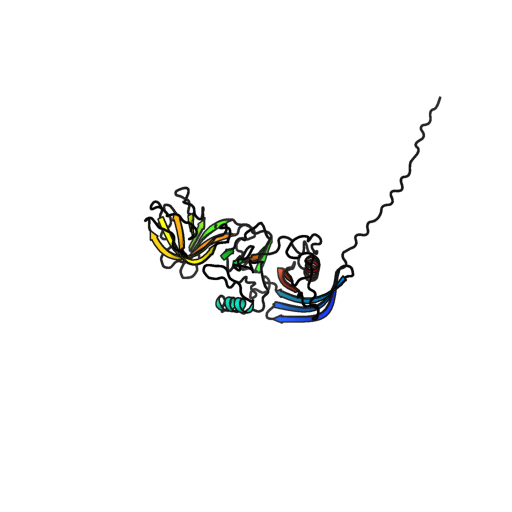1 104 ? 17.694 -11.364 10.379 1.00 93.25 104 PRO A O 1
ATOM 824 N N . ASN A 1 105 ? 15.595 -12.040 9.970 1.00 91.75 105 ASN A N 1
ATOM 825 C CA . ASN A 1 105 ? 15.946 -13.292 9.293 1.00 91.75 105 ASN A CA 1
ATOM 826 C C . ASN A 1 105 ? 15.924 -13.175 7.760 1.00 91.75 105 ASN A C 1
ATOM 828 O O . ASN A 1 105 ? 16.127 -14.175 7.075 1.00 91.75 105 ASN A O 1
ATOM 832 N N . PHE A 1 106 ? 15.661 -11.983 7.226 1.00 90.69 106 PHE A N 1
ATOM 833 C CA . PHE A 1 106 ? 15.647 -11.698 5.797 1.00 90.69 106 PHE A CA 1
ATOM 834 C C . PHE A 1 106 ? 16.808 -10.773 5.438 1.00 90.69 106 PHE A C 1
ATOM 836 O O . PHE A 1 106 ? 17.275 -9.983 6.254 1.00 90.69 106 PHE A O 1
ATOM 843 N N . THR A 1 107 ? 17.285 -10.882 4.200 1.00 92.25 107 THR A N 1
ATOM 844 C CA . THR A 1 107 ? 18.292 -9.977 3.637 1.00 92.25 107 THR A CA 1
ATOM 845 C C . THR A 1 107 ? 17.662 -9.190 2.501 1.00 92.25 107 THR A C 1
ATOM 847 O O . THR A 1 107 ? 17.040 -9.765 1.609 1.00 92.25 107 THR A O 1
ATOM 850 N N . VAL A 1 108 ? 17.827 -7.868 2.513 1.00 95.38 108 VAL A N 1
ATOM 851 C CA . VAL A 1 108 ? 17.349 -7.018 1.419 1.00 95.38 108 VAL A CA 1
ATOM 852 C C . VAL A 1 108 ? 18.311 -7.099 0.233 1.00 95.38 108 VAL A C 1
ATOM 854 O O . VAL A 1 108 ? 19.452 -6.652 0.322 1.00 95.38 108 VAL A O 1
ATOM 857 N N . ILE A 1 109 ? 17.836 -7.636 -0.895 1.00 95.06 109 ILE A N 1
ATOM 858 C CA . ILE A 1 109 ? 18.614 -7.755 -2.145 1.00 95.06 109 ILE A CA 1
ATOM 859 C C . ILE A 1 109 ? 18.555 -6.460 -2.975 1.00 95.06 109 ILE A C 1
ATOM 861 O O . ILE A 1 109 ? 19.516 -6.099 -3.653 1.00 95.06 109 ILE A O 1
ATOM 865 N N . GLY A 1 110 ? 17.436 -5.735 -2.919 1.00 93.75 110 GLY A N 1
ATOM 866 C CA . GLY A 1 110 ? 17.245 -4.475 -3.632 1.00 93.75 110 GLY A CA 1
ATOM 867 C C . GLY A 1 110 ? 15.921 -3.805 -3.276 1.00 93.75 110 GLY A C 1
ATOM 868 O O . GLY A 1 110 ? 15.078 -4.396 -2.606 1.00 93.75 110 GLY A O 1
ATOM 869 N N . GLY A 1 111 ? 15.739 -2.566 -3.729 1.00 94.25 111 GLY A N 1
ATOM 870 C CA . GLY A 1 111 ? 14.526 -1.792 -3.474 1.00 94.25 111 GLY A CA 1
ATOM 871 C C . GLY A 1 111 ? 14.379 -0.611 -4.430 1.00 94.25 111 GLY A C 1
ATOM 872 O O . GLY A 1 111 ? 15.364 -0.101 -4.965 1.00 94.25 111 GLY A O 1
ATOM 873 N N . VAL A 1 112 ? 13.135 -0.186 -4.639 1.00 97.56 112 VAL A N 1
ATOM 874 C CA . VAL A 1 112 ? 12.749 0.983 -5.443 1.00 97.56 112 VAL A CA 1
ATOM 875 C C . VAL A 1 112 ? 11.748 1.829 -4.655 1.00 97.56 112 VAL A C 1
ATOM 877 O O . VAL A 1 112 ? 11.161 1.352 -3.686 1.00 97.56 112 VAL A O 1
ATOM 880 N N . ASN A 1 113 ? 11.539 3.087 -5.046 1.00 96.00 113 ASN A N 1
ATOM 881 C CA . ASN A 1 113 ? 10.473 3.899 -4.451 1.00 96.00 113 ASN A CA 1
ATOM 882 C C . ASN A 1 113 ? 9.075 3.377 -4.846 1.00 96.00 113 ASN A C 1
ATOM 884 O O . ASN A 1 113 ? 8.918 2.770 -5.904 1.00 96.00 113 ASN A O 1
ATOM 888 N N . GLY A 1 114 ? 8.072 3.665 -4.012 1.00 93.75 114 GLY A N 1
ATOM 889 C CA . GLY A 1 114 ? 6.680 3.235 -4.194 1.00 93.75 114 GLY A CA 1
ATOM 890 C C . GLY A 1 114 ? 5.723 4.352 -4.632 1.00 93.75 114 GLY A C 1
ATOM 891 O O . GLY A 1 114 ? 6.029 5.108 -5.556 1.00 93.75 114 GLY A O 1
ATOM 892 N N . ASP A 1 115 ? 4.567 4.417 -3.959 1.00 92.44 115 ASP A N 1
ATOM 893 C CA . ASP A 1 115 ? 3.420 5.297 -4.244 1.00 92.44 115 ASP A CA 1
ATOM 894 C C . ASP A 1 115 ? 3.768 6.798 -4.270 1.00 92.44 115 ASP A C 1
ATOM 896 O O . ASP A 1 115 ? 4.803 7.258 -3.784 1.00 92.44 115 ASP A O 1
ATOM 900 N N . PHE A 1 116 ? 2.845 7.588 -4.812 1.00 92.12 116 PHE A N 1
ATOM 901 C CA . PHE A 1 116 ? 2.792 9.021 -4.581 1.00 92.12 116 PHE A CA 1
ATOM 902 C C . PHE A 1 116 ? 2.427 9.323 -3.125 1.00 92.12 116 PHE A C 1
ATOM 904 O O . PHE A 1 116 ? 1.598 8.649 -2.520 1.00 92.12 116 PHE A O 1
ATOM 911 N N . TYR A 1 117 ? 2.982 10.404 -2.589 1.00 93.00 117 TYR A N 1
ATOM 912 C CA . TYR A 1 117 ? 2.720 10.857 -1.227 1.00 93.00 117 TYR A CA 1
ATOM 913 C C . TYR A 1 117 ? 2.768 12.386 -1.136 1.00 93.00 117 TYR A C 1
ATOM 915 O O . TYR A 1 117 ? 3.246 13.066 -2.054 1.00 93.00 117 TYR A O 1
ATOM 923 N N . ASP A 1 118 ? 2.261 12.937 -0.034 1.00 92.81 118 ASP A N 1
ATOM 924 C CA . ASP A 1 118 ? 2.311 14.372 0.247 1.00 92.81 118 ASP A CA 1
ATOM 925 C C . ASP A 1 118 ? 3.732 14.819 0.621 1.00 92.81 118 ASP A C 1
ATOM 927 O O . ASP A 1 118 ? 4.087 14.962 1.789 1.00 92.81 118 ASP A O 1
ATOM 931 N N . ILE A 1 119 ? 4.560 15.041 -0.399 1.00 91.88 119 ILE A N 1
ATOM 932 C CA . ILE A 1 119 ? 5.963 15.445 -0.241 1.00 91.88 119 ILE A CA 1
ATOM 933 C C . ILE A 1 119 ? 6.144 16.840 0.383 1.00 91.88 119 ILE A C 1
ATOM 935 O O . ILE A 1 119 ? 7.252 17.193 0.781 1.00 91.88 119 ILE A O 1
ATOM 939 N N . ASN A 1 120 ? 5.090 17.660 0.429 1.00 91.81 120 ASN A N 1
ATOM 940 C CA . ASN A 1 120 ? 5.195 19.060 0.847 1.00 91.81 120 ASN A CA 1
ATOM 941 C C . ASN A 1 120 ? 4.781 19.297 2.304 1.00 91.81 120 ASN A C 1
ATOM 943 O O . ASN A 1 120 ? 4.932 20.423 2.777 1.00 91.81 120 ASN A O 1
ATOM 947 N N . ASP A 1 121 ? 4.229 18.289 2.981 1.00 91.06 121 ASP A N 1
ATOM 948 C CA . ASP A 1 121 ? 3.619 18.454 4.302 1.00 91.06 121 ASP A CA 1
ATOM 949 C C . ASP A 1 121 ? 3.857 17.211 5.170 1.00 91.06 121 ASP A C 1
ATOM 951 O O . ASP A 1 121 ? 4.786 17.188 5.974 1.00 91.06 121 ASP A O 1
ATOM 955 N N . THR A 1 122 ? 3.071 16.151 4.970 1.00 92.88 122 THR A N 1
ATOM 956 C CA . THR A 1 122 ? 2.979 15.049 5.940 1.00 92.88 122 THR A CA 1
ATOM 957 C C . THR A 1 122 ? 3.771 13.800 5.564 1.00 92.88 122 THR A C 1
ATOM 959 O O . THR A 1 122 ? 4.085 13.004 6.433 1.00 92.88 122 THR A O 1
ATOM 962 N N . GLY A 1 123 ? 4.066 13.567 4.284 1.00 94.50 123 GLY A N 1
ATOM 963 C CA . GLY A 1 123 ? 4.552 12.262 3.820 1.00 94.50 123 GLY A CA 1
ATOM 964 C C . GLY A 1 123 ? 3.461 11.197 3.666 1.00 94.50 123 GLY A C 1
ATOM 965 O O . GLY A 1 123 ? 3.765 10.050 3.351 1.00 94.50 123 GLY A O 1
ATOM 966 N N . GLN A 1 124 ? 2.187 11.558 3.850 1.00 94.44 124 GLN A N 1
ATOM 967 C CA . GLN A 1 124 ? 1.068 10.621 3.751 1.00 94.44 124 GLN A CA 1
ATOM 968 C C . GLN A 1 124 ? 0.966 10.020 2.334 1.00 94.44 124 GLN A C 1
ATOM 970 O O . GLN A 1 124 ? 0.903 10.788 1.366 1.00 94.44 124 GLN A O 1
ATOM 975 N N . PRO A 1 125 ? 0.871 8.684 2.183 1.00 93.50 125 PRO A N 1
ATOM 976 C CA . PRO A 1 125 ? 0.655 8.044 0.887 1.00 93.50 125 PRO A CA 1
ATOM 977 C C . PRO A 1 125 ? -0.733 8.382 0.332 1.00 93.50 125 PRO A C 1
ATOM 979 O O . PRO A 1 125 ? -1.717 8.475 1.078 1.00 93.50 125 PRO A O 1
ATOM 982 N N . LEU A 1 126 ? -0.821 8.585 -0.986 1.00 90.62 126 LEU A N 1
ATOM 983 C CA . LEU A 1 126 ? -2.064 8.976 -1.657 1.00 90.62 126 LEU A CA 1
ATOM 984 C C . LEU A 1 126 ? -3.034 7.805 -1.829 1.00 90.62 126 LEU A C 1
ATOM 986 O O . LEU A 1 126 ? -4.251 8.011 -1.821 1.00 90.62 126 LEU A O 1
ATOM 990 N N . SER A 1 127 ? -2.522 6.595 -2.028 1.00 92.00 127 SER A N 1
ATOM 991 C CA . SER A 1 127 ? -3.303 5.409 -2.364 1.00 92.00 127 SER A CA 1
ATOM 992 C C . SER A 1 127 ? -3.110 4.302 -1.320 1.00 92.00 127 SER A C 1
ATOM 994 O O . SER A 1 127 ? -2.786 4.582 -0.169 1.00 92.00 127 SER A O 1
ATOM 996 N N . LEU A 1 128 ? -3.445 3.063 -1.683 1.00 95.69 128 LEU A N 1
ATOM 997 C CA . LEU A 1 128 ? -3.396 1.914 -0.790 1.00 95.69 128 LEU A CA 1
ATOM 998 C C . LEU A 1 128 ? -1.953 1.675 -0.313 1.00 95.69 128 LEU A C 1
ATOM 1000 O O . LEU A 1 128 ? -1.047 1.537 -1.132 1.00 95.69 128 LEU A O 1
ATOM 1004 N N . HIS A 1 129 ? -1.773 1.573 1.001 1.00 97.25 129 HIS A N 1
ATOM 1005 C CA . HIS A 1 129 ? -0.542 1.117 1.643 1.00 97.25 129 HIS A CA 1
ATOM 1006 C C . HIS A 1 129 ? -0.900 -0.009 2.603 1.00 97.25 129 HIS A C 1
ATOM 1008 O O . HIS A 1 129 ? -1.602 0.217 3.595 1.00 97.25 129 HIS A O 1
ATOM 1014 N N . VAL A 1 130 ? -0.444 -1.217 2.279 1.00 98.25 130 VAL A N 1
ATOM 1015 C CA . VAL A 1 130 ? -0.630 -2.410 3.110 1.00 98.25 130 VAL A CA 1
ATOM 1016 C C . VAL A 1 130 ? 0.735 -2.950 3.484 1.00 98.25 130 VAL A C 1
ATOM 1018 O O . VAL A 1 130 ? 1.576 -3.177 2.609 1.00 98.25 130 VAL A O 1
ATOM 1021 N N . ARG A 1 131 ? 0.940 -3.170 4.780 1.00 96.38 131 ARG A N 1
ATOM 1022 C CA . ARG A 1 131 ? 2.196 -3.654 5.341 1.00 96.38 131 ARG A CA 1
ATOM 1023 C C . ARG A 1 131 ? 1.924 -4.832 6.260 1.00 96.38 131 ARG A C 1
ATOM 1025 O O . ARG A 1 131 ? 1.437 -4.646 7.362 1.00 96.38 131 ARG A O 1
ATOM 1032 N N . ASP A 1 132 ? 2.314 -6.026 5.830 1.00 96.19 132 ASP A N 1
ATOM 1033 C CA . ASP A 1 132 ? 2.178 -7.257 6.616 1.00 96.19 132 ASP A CA 1
ATOM 1034 C C . ASP A 1 132 ? 0.730 -7.506 7.079 1.00 96.19 132 ASP A C 1
ATOM 1036 O O . ASP A 1 132 ? 0.448 -7.635 8.264 1.00 96.19 132 ASP A O 1
ATOM 1040 N N . TYR A 1 133 ? -0.194 -7.523 6.113 1.00 97.50 133 TYR A N 1
ATOM 1041 C CA . TYR A 1 133 ? -1.654 -7.632 6.284 1.00 97.50 133 TYR A CA 1
ATOM 1042 C C . TYR A 1 133 ? -2.333 -6.426 6.950 1.00 97.50 133 TYR A C 1
ATOM 1044 O O . TYR A 1 133 ? -3.562 -6.392 7.037 1.00 97.50 133 TYR A O 1
ATOM 1052 N N . GLU A 1 134 ? -1.562 -5.423 7.378 1.00 97.94 134 GLU A N 1
ATOM 1053 C CA . GLU A 1 134 ? -2.095 -4.206 7.981 1.00 97.94 134 GLU A CA 1
ATOM 1054 C C . GLU A 1 134 ? -2.429 -3.169 6.907 1.00 97.94 134 GLU A C 1
ATOM 1056 O O . GLU A 1 134 ? -1.543 -2.671 6.209 1.00 97.94 134 GLU A O 1
ATOM 1061 N N . VAL A 1 135 ? -3.706 -2.813 6.778 1.00 97.69 135 VAL A N 1
ATOM 1062 C CA . VAL A 1 135 ? -4.182 -1.751 5.882 1.00 97.69 135 VAL A CA 1
ATOM 1063 C C . VAL A 1 135 ? -4.015 -0.402 6.578 1.00 97.69 135 VAL A C 1
ATOM 1065 O O . VAL A 1 135 ? -4.951 0.142 7.166 1.00 97.69 135 VAL A O 1
ATOM 1068 N N . ILE A 1 136 ? -2.799 0.137 6.504 1.00 97.19 136 ILE A N 1
ATOM 1069 C CA . ILE A 1 136 ? -2.411 1.404 7.141 1.00 97.19 136 ILE A CA 1
ATOM 1070 C C . ILE A 1 136 ? -3.080 2.602 6.455 1.00 97.19 136 ILE A C 1
ATOM 1072 O O . ILE A 1 136 ? -3.557 3.532 7.103 1.00 97.19 136 ILE A O 1
ATOM 1076 N N . GLN A 1 137 ? -3.138 2.583 5.121 1.00 94.75 137 GLN A N 1
ATOM 1077 C CA . GLN A 1 137 ? -3.809 3.605 4.324 1.00 94.75 137 GLN A CA 1
ATOM 1078 C C . GLN A 1 137 ? -4.663 2.937 3.255 1.00 94.75 137 GLN A C 1
ATOM 1080 O O . GLN A 1 137 ? -4.169 2.158 2.450 1.00 94.75 137 GLN A O 1
ATOM 1085 N N . ARG A 1 138 ? -5.937 3.321 3.172 1.00 91.25 138 ARG A N 1
ATOM 1086 C CA . ARG A 1 138 ? -6.860 2.883 2.105 1.00 91.25 138 ARG A CA 1
ATOM 1087 C C . ARG A 1 138 ? -6.751 3.700 0.809 1.00 91.25 138 ARG A C 1
ATOM 1089 O O . ARG A 1 138 ? -7.263 3.290 -0.228 1.00 91.25 138 ARG A O 1
ATOM 1096 N N . GLY A 1 139 ? -6.158 4.888 0.896 1.00 87.94 139 GLY A N 1
ATOM 1097 C CA . GLY A 1 139 ? -6.084 5.897 -0.156 1.00 87.94 139 GLY A CA 1
ATOM 1098 C C . GLY A 1 139 ? -7.180 6.957 -0.039 1.00 87.94 139 GLY A C 1
ATOM 1099 O O . GLY A 1 139 ? -8.296 6.686 0.411 1.00 87.94 139 GLY A O 1
ATOM 1100 N N . TYR A 1 140 ? -6.871 8.186 -0.450 1.00 73.88 140 TYR A N 1
ATOM 1101 C CA . TYR A 1 140 ? -7.807 9.310 -0.432 1.00 73.88 140 TYR A CA 1
ATOM 1102 C C . TYR A 1 140 ? -7.794 10.040 -1.782 1.00 73.88 140 TYR A C 1
ATOM 1104 O O . TYR A 1 140 ? -6.757 10.207 -2.414 1.00 73.88 140 TYR A O 1
ATOM 1112 N N . GLY A 1 141 ? -8.966 10.477 -2.253 1.00 65.38 141 GLY A N 1
ATOM 1113 C CA . GLY A 1 141 ? -9.074 11.248 -3.502 1.00 65.38 141 GLY A CA 1
ATOM 1114 C C . GLY A 1 141 ? -9.462 10.465 -4.765 1.00 65.38 141 GLY A C 1
ATOM 1115 O O . GLY A 1 141 ? -9.327 11.005 -5.860 1.00 65.38 141 GLY A O 1
ATOM 1116 N N . GLY A 1 142 ? -9.987 9.241 -4.637 1.00 68.06 142 GLY A N 1
ATOM 1117 C CA . GLY A 1 142 ? -10.612 8.488 -5.736 1.00 68.06 142 GLY A CA 1
ATOM 1118 C C . GLY A 1 142 ? -10.108 7.051 -5.868 1.00 68.06 142 GLY A C 1
ATOM 1119 O O . GLY A 1 142 ? -9.187 6.640 -5.169 1.00 68.06 142 GLY A O 1
ATOM 1120 N N . ALA A 1 143 ? -10.725 6.284 -6.771 1.00 76.44 143 ALA A N 1
ATOM 1121 C CA . ALA A 1 143 ? -10.284 4.930 -7.095 1.00 76.44 143 ALA A CA 1
ATOM 1122 C C . ALA A 1 143 ? -8.970 4.988 -7.891 1.00 76.44 143 ALA A C 1
ATOM 1124 O O . ALA A 1 143 ? -8.957 5.418 -9.045 1.00 76.44 143 ALA A O 1
ATOM 1125 N N . ARG A 1 144 ? -7.869 4.577 -7.261 1.00 88.56 144 ARG A N 1
ATOM 1126 C CA . ARG A 1 144 ? -6.569 4.354 -7.904 1.00 88.56 144 ARG A CA 1
ATOM 1127 C C . ARG A 1 144 ? -6.275 2.865 -7.934 1.00 88.56 144 ARG A C 1
ATOM 1129 O O . ARG A 1 144 ? -6.773 2.127 -7.084 1.00 88.56 144 ARG A O 1
ATOM 1136 N N . ASN A 1 145 ? -5.476 2.448 -8.910 1.00 92.94 145 ASN A N 1
ATOM 1137 C CA . ASN A 1 145 ? -4.967 1.089 -8.897 1.00 92.94 145 ASN A CA 1
ATOM 1138 C C . ASN A 1 145 ? -3.917 0.946 -7.800 1.00 92.94 145 ASN A C 1
ATOM 1140 O O . ASN A 1 145 ? -3.251 1.912 -7.430 1.00 92.94 145 ASN A O 1
ATOM 1144 N N . ALA A 1 146 ? -3.739 -0.279 -7.344 1.00 96.06 146 ALA A N 1
ATOM 1145 C CA . ALA A 1 146 ? -2.604 -0.701 -6.554 1.00 96.06 146 ALA A CA 1
ATOM 1146 C C . ALA A 1 146 ? -2.050 -2.002 -7.140 1.00 96.06 146 ALA A C 1
ATOM 1148 O O . ALA A 1 146 ? -2.691 -2.650 -7.977 1.00 96.06 146 ALA A O 1
ATOM 1149 N N . VAL A 1 147 ? -0.869 -2.381 -6.672 1.00 97.38 147 VAL A N 1
ATOM 1150 C CA . VAL A 1 147 ? -0.356 -3.744 -6.789 1.00 97.38 147 VAL A CA 1
ATOM 1151 C C . VAL A 1 147 ? -0.287 -4.342 -5.389 1.00 97.38 147 VAL A C 1
ATOM 1153 O O . VAL A 1 147 ? 0.180 -3.686 -4.458 1.00 97.38 147 VAL A O 1
ATOM 1156 N N . GLY A 1 148 ? -0.801 -5.556 -5.235 1.00 97.75 148 GLY A N 1
ATOM 1157 C CA . GLY A 1 148 ? -0.794 -6.333 -4.005 1.00 97.75 148 GLY A CA 1
ATOM 1158 C C . GLY A 1 148 ? -0.006 -7.627 -4.180 1.00 97.75 148 GLY A C 1
ATOM 1159 O O . GLY A 1 148 ? -0.041 -8.235 -5.245 1.00 97.75 148 GLY A O 1
ATOM 1160 N N . PHE A 1 149 ? 0.674 -8.057 -3.127 1.00 97.69 149 PHE A N 1
ATOM 1161 C CA . PHE A 1 149 ? 1.482 -9.266 -3.052 1.00 97.69 149 PHE A CA 1
ATOM 1162 C C . PHE A 1 149 ? 0.953 -10.131 -1.907 1.00 97.69 149 PHE A C 1
ATOM 1164 O O . PHE A 1 149 ? 0.879 -9.681 -0.758 1.00 97.69 149 PHE A O 1
ATOM 1171 N N . LYS A 1 150 ? 0.550 -11.362 -2.224 1.00 96.62 150 LYS A N 1
ATOM 1172 C CA . LYS A 1 150 ? 0.116 -12.369 -1.247 1.00 96.62 150 LYS A CA 1
ATOM 1173 C C . LYS A 1 150 ? 1.309 -13.192 -0.758 1.00 96.62 150 LYS A C 1
ATOM 1175 O O . LYS A 1 150 ? 2.341 -13.258 -1.422 1.00 96.62 150 LYS A O 1
ATOM 1180 N N . GLU A 1 151 ? 1.148 -13.869 0.380 1.00 94.50 151 GLU A N 1
ATOM 1181 C CA . GLU A 1 151 ? 2.183 -14.743 0.970 1.00 94.50 151 GLU A CA 1
ATOM 1182 C C . GLU A 1 151 ? 2.700 -15.811 0.001 1.00 94.50 151 GLU A C 1
ATOM 1184 O O . GLU A 1 151 ? 3.877 -16.146 -0.012 1.00 94.50 151 GLU A O 1
ATOM 1189 N N . ASN A 1 152 ? 1.806 -16.359 -0.822 1.00 93.12 152 ASN A N 1
ATOM 1190 C CA . ASN A 1 152 ? 2.113 -17.423 -1.775 1.00 93.12 152 ASN A CA 1
ATOM 1191 C C . ASN A 1 152 ? 2.816 -16.920 -3.056 1.00 93.12 152 ASN A C 1
ATOM 1193 O O . ASN A 1 152 ? 2.996 -17.702 -3.989 1.00 93.12 152 ASN A O 1
ATOM 1197 N N . GLY A 1 153 ? 3.160 -15.630 -3.129 1.00 92.88 153 GLY A N 1
ATOM 1198 C CA . GLY A 1 153 ? 3.764 -14.989 -4.297 1.00 92.88 153 GLY A CA 1
ATOM 1199 C C . GLY A 1 153 ? 2.771 -14.570 -5.386 1.00 92.88 153 GLY A C 1
ATOM 1200 O O . GLY A 1 153 ? 3.188 -14.000 -6.391 1.00 92.88 153 GLY A O 1
ATOM 1201 N N . GLU A 1 154 ? 1.470 -14.825 -5.218 1.00 94.19 154 GLU A N 1
ATOM 1202 C CA . GLU A 1 154 ? 0.438 -14.338 -6.138 1.00 94.19 154 GLU A CA 1
ATOM 1203 C C . GLU A 1 154 ? 0.345 -12.807 -6.083 1.00 94.19 154 GLU A C 1
ATOM 1205 O O . GLU A 1 154 ? 0.440 -12.189 -5.017 1.00 94.19 154 GLU A O 1
ATOM 1210 N N . VAL A 1 155 ? 0.128 -12.198 -7.249 1.00 95.88 155 VAL A N 1
ATOM 1211 C CA . VAL A 1 155 ? 0.026 -10.748 -7.408 1.00 95.88 155 VAL A CA 1
ATOM 1212 C C . VAL A 1 155 ? -1.397 -10.361 -7.773 1.00 95.88 155 VAL A C 1
ATOM 1214 O O . VAL A 1 155 ? -2.020 -10.971 -8.640 1.00 95.88 155 VAL A O 1
ATOM 1217 N N . VAL A 1 156 ? -1.887 -9.301 -7.141 1.00 96.62 156 VAL A N 1
ATOM 1218 C CA . VAL A 1 156 ? -3.182 -8.686 -7.431 1.00 96.62 156 VAL A CA 1
ATOM 1219 C C . VAL A 1 156 ? -2.930 -7.301 -8.005 1.00 96.62 156 VAL A C 1
ATOM 1221 O O . VAL A 1 156 ? -2.162 -6.525 -7.444 1.00 96.62 156 VAL A O 1
ATOM 1224 N N . TYR A 1 157 ? -3.575 -6.967 -9.118 1.00 95.88 157 TYR A N 1
ATOM 1225 C CA . TYR A 1 157 ? -3.506 -5.636 -9.714 1.00 95.88 157 TYR A CA 1
ATOM 1226 C C . TYR A 1 157 ? -4.907 -5.108 -10.008 1.00 95.88 157 TYR A C 1
ATOM 1228 O O . TYR A 1 157 ? -5.779 -5.841 -10.477 1.00 95.88 157 TYR A O 1
ATOM 1236 N N . GLY A 1 158 ? -5.113 -3.818 -9.756 1.00 94.69 158 GLY A N 1
ATOM 1237 C CA . GLY A 1 158 ? -6.347 -3.112 -10.084 1.00 94.69 158 GLY A CA 1
ATOM 1238 C C . GLY A 1 158 ? -6.807 -2.202 -8.956 1.00 94.69 158 GLY A C 1
ATOM 1239 O O . GLY A 1 158 ? -6.026 -1.829 -8.083 1.00 94.69 158 GLY A O 1
ATOM 1240 N N . VAL A 1 159 ? -8.087 -1.836 -8.969 1.00 94.44 159 VAL A N 1
ATOM 1241 C CA . VAL A 1 159 ? -8.686 -1.023 -7.904 1.00 94.44 159 VAL A CA 1
ATOM 1242 C C . VAL A 1 159 ? -8.939 -1.902 -6.669 1.00 94.44 159 VAL A C 1
ATOM 1244 O O . VAL A 1 159 ? -9.626 -2.920 -6.803 1.00 94.44 159 VAL A O 1
ATOM 1247 N N . PRO A 1 160 ? -8.437 -1.520 -5.478 1.00 94.88 160 PRO A N 1
ATOM 1248 C CA . PRO A 1 160 ? -8.701 -2.231 -4.230 1.00 94.88 160 PRO A CA 1
ATOM 1249 C C . PRO A 1 160 ? -10.189 -2.349 -3.905 1.00 94.88 160 PRO A C 1
ATOM 1251 O O . PRO A 1 160 ? -10.939 -1.372 -4.008 1.00 94.88 160 PRO A O 1
ATOM 1254 N N . ALA A 1 161 ? -10.602 -3.540 -3.477 1.00 95.19 161 ALA A N 1
ATOM 1255 C CA . ALA A 1 161 ? -11.914 -3.788 -2.894 1.00 95.19 161 ALA A CA 1
ATOM 1256 C C . ALA A 1 161 ? -11.788 -3.909 -1.370 1.00 95.19 161 ALA A C 1
ATOM 1258 O O . ALA A 1 161 ? -10.771 -4.382 -0.864 1.00 95.19 161 ALA A O 1
ATOM 1259 N N . PHE A 1 162 ? -12.815 -3.454 -0.653 1.00 94.38 162 PHE A N 1
ATOM 1260 C CA . PHE A 1 162 ? -12.821 -3.372 0.806 1.00 94.38 162 PHE A CA 1
ATOM 1261 C C . PHE A 1 162 ? -14.114 -3.955 1.377 1.00 94.38 162 PHE A C 1
ATOM 1263 O O . PHE A 1 162 ? -15.192 -3.651 0.862 1.00 94.38 162 PHE A O 1
ATOM 1270 N N . ASP A 1 163 ? -13.996 -4.678 2.490 1.00 94.94 163 ASP A N 1
ATOM 1271 C CA . ASP A 1 163 ? -15.088 -5.417 3.146 1.00 94.94 163 ASP A CA 1
ATOM 1272 C C . ASP A 1 163 ? -15.569 -4.760 4.455 1.00 94.94 163 ASP A C 1
ATOM 1274 O O . ASP A 1 163 ? -16.258 -5.361 5.280 1.00 94.94 163 ASP A O 1
ATOM 1278 N N . GLY A 1 164 ? -15.269 -3.470 4.622 1.00 96.06 164 GLY A N 1
ATOM 1279 C CA . GLY A 1 164 ? -15.627 -2.696 5.809 1.00 96.06 164 GLY A CA 1
ATOM 1280 C C . GLY A 1 164 ? -14.566 -2.773 6.903 1.00 96.06 164 GLY A C 1
ATOM 1281 O O . GLY A 1 164 ? -13.506 -3.366 6.728 1.00 96.06 164 GLY A O 1
ATOM 1282 N N . TYR A 1 165 ? -14.810 -2.077 8.011 1.00 98.25 165 TYR A N 1
ATOM 1283 C CA . TYR A 1 165 ? -13.861 -2.042 9.119 1.00 98.25 165 TYR A CA 1
ATOM 1284 C C . TYR A 1 165 ? -13.936 -3.312 9.959 1.00 98.25 165 TYR A C 1
ATOM 1286 O O . TYR A 1 165 ? -15.008 -3.885 10.162 1.00 98.25 165 TYR A O 1
ATOM 1294 N N . GLU A 1 166 ? -12.794 -3.710 10.499 1.00 98.38 166 GLU A N 1
ATOM 1295 C CA . GLU A 1 166 ? -12.655 -4.891 11.335 1.00 98.38 166 GLU A CA 1
ATOM 1296 C C . GLU A 1 166 ? -11.736 -4.641 12.526 1.00 98.38 166 GLU A C 1
ATOM 1298 O O . GLU A 1 166 ? -10.792 -3.852 12.468 1.00 98.38 166 GLU A O 1
ATOM 1303 N N . LEU A 1 167 ? -12.046 -5.343 13.611 1.00 98.75 167 LEU A N 1
ATOM 1304 C CA . LEU A 1 167 ? -11.222 -5.499 14.792 1.00 98.75 167 LEU A CA 1
ATOM 1305 C C . LEU A 1 167 ? -10.602 -6.895 14.751 1.00 98.75 167 LEU A C 1
ATOM 1307 O O . LEU A 1 167 ? -11.316 -7.902 14.724 1.00 98.75 167 LEU A O 1
ATOM 1311 N N . LEU A 1 168 ? -9.281 -6.950 14.790 1.00 98.69 168 LEU A N 1
ATOM 1312 C CA . LEU A 1 168 ? -8.494 -8.169 14.887 1.00 98.69 168 LEU A CA 1
ATOM 1313 C C . LEU A 1 168 ? -7.866 -8.216 16.276 1.00 98.69 168 LEU A C 1
ATOM 1315 O O . LEU A 1 168 ? -7.148 -7.295 16.657 1.00 98.69 168 LEU A O 1
ATOM 1319 N N . VAL A 1 169 ? -8.152 -9.269 17.036 1.00 98.69 169 VAL A N 1
ATOM 1320 C CA . VAL A 1 169 ? -7.614 -9.455 18.390 1.00 98.69 169 VAL A CA 1
ATOM 1321 C C . VAL A 1 169 ? -6.575 -10.561 18.365 1.00 98.69 169 VAL A C 1
ATOM 1323 O O . VAL A 1 169 ? -6.877 -11.667 17.911 1.00 98.69 169 VAL A O 1
ATOM 1326 N N . TYR A 1 170 ? -5.385 -10.275 18.877 1.00 98.56 170 TYR A N 1
ATOM 1327 C CA . TYR A 1 170 ? -4.252 -11.190 18.917 1.00 98.56 170 TYR A CA 1
ATOM 1328 C C . TYR A 1 170 ? -3.802 -11.418 20.356 1.00 98.56 170 TYR A C 1
ATOM 1330 O O . TYR A 1 170 ? -3.837 -10.487 21.157 1.00 98.56 170 TYR A O 1
ATOM 1338 N N . ASN A 1 171 ? -3.348 -12.633 20.661 1.00 97.44 171 ASN A N 1
ATOM 1339 C CA . ASN A 1 171 ? -2.651 -12.903 21.920 1.00 97.44 171 ASN A CA 1
ATOM 1340 C C . ASN A 1 171 ? -1.188 -12.415 21.878 1.00 97.44 171 ASN A C 1
ATOM 1342 O O . ASN A 1 171 ? -0.687 -11.966 20.842 1.00 97.44 171 ASN A O 1
ATOM 1346 N N . ASP A 1 172 ? -0.490 -12.560 23.002 1.00 94.06 172 ASP A N 1
ATOM 1347 C CA . ASP A 1 172 ? 0.932 -12.245 23.181 1.00 94.06 172 ASP A CA 1
ATOM 1348 C C . ASP A 1 172 ? 1.877 -13.060 22.276 1.00 94.06 172 ASP A C 1
ATOM 1350 O O . ASP A 1 172 ? 2.971 -12.601 21.944 1.00 94.06 172 ASP A O 1
ATOM 1354 N N . GLU A 1 173 ? 1.444 -14.234 21.812 1.00 94.81 173 GLU A N 1
ATOM 1355 C CA . GLU A 1 173 ? 2.145 -15.054 20.813 1.00 94.81 173 GLU A CA 1
ATOM 1356 C C . GLU A 1 173 ? 1.914 -14.590 19.358 1.00 94.81 173 GLU A C 1
ATOM 1358 O O . GLU A 1 173 ? 2.489 -15.159 18.428 1.00 94.81 173 GLU A O 1
ATOM 1363 N N . GLY A 1 174 ? 1.069 -13.577 19.131 1.00 94.62 174 GLY A N 1
ATOM 1364 C CA . GLY A 1 174 ? 0.734 -13.062 17.800 1.00 94.62 174 GLY A CA 1
ATOM 1365 C C . GLY A 1 174 ? -0.272 -13.914 17.017 1.00 94.62 174 GLY A C 1
ATOM 1366 O O . GLY A 1 174 ? -0.423 -13.741 15.809 1.00 94.62 174 GLY A O 1
ATOM 1367 N N . GLN A 1 175 ? -0.980 -14.831 17.675 1.00 97.19 175 GLN A N 1
ATOM 1368 C CA . GLN A 1 175 ? -2.038 -15.640 17.070 1.00 97.19 175 GLN A CA 1
ATOM 1369 C C . GLN A 1 175 ? -3.365 -14.879 17.083 1.00 97.19 175 GLN A C 1
ATOM 1371 O O . GLN A 1 175 ? -3.790 -14.357 18.115 1.00 97.19 175 GLN A O 1
ATOM 1376 N N . LEU A 1 176 ? -4.056 -14.857 15.940 1.00 97.81 176 LEU A N 1
ATOM 1377 C CA . LEU A 1 176 ? -5.378 -14.243 15.824 1.00 97.81 176 LEU A CA 1
ATOM 1378 C C . LEU A 1 176 ? -6.408 -15.037 16.647 1.00 97.81 176 LEU A C 1
ATOM 1380 O O . LEU A 1 176 ? -6.752 -16.166 16.299 1.00 97.81 176 LEU A O 1
ATOM 1384 N N . LYS A 1 177 ? -6.951 -14.420 17.699 1.00 97.88 177 LYS A N 1
ATOM 1385 C CA . LYS A 1 177 ? -8.044 -14.967 18.519 1.00 97.88 177 LYS A CA 1
ATOM 1386 C C . LYS A 1 177 ? -9.383 -14.838 17.805 1.00 97.88 177 LYS A C 1
ATOM 1388 O O . LYS A 1 177 ? -10.169 -15.785 17.767 1.00 97.88 177 LYS A O 1
ATOM 1393 N N . LYS A 1 178 ? -9.674 -13.646 17.274 1.00 98.00 178 LYS A N 1
ATOM 1394 C CA . LYS A 1 178 ? -10.971 -13.343 16.659 1.00 98.00 178 LYS A CA 1
ATOM 1395 C C . LYS A 1 178 ? -10.892 -12.146 15.723 1.00 98.00 178 LYS A C 1
ATOM 1397 O O . LYS A 1 178 ? -10.191 -11.176 15.996 1.00 98.00 178 LYS A O 1
ATOM 1402 N N . ARG A 1 179 ? -11.698 -12.215 14.667 1.00 97.81 179 ARG A N 1
ATOM 1403 C CA . ARG A 1 179 ? -12.068 -11.088 13.811 1.00 97.81 179 ARG A CA 1
ATOM 1404 C C . ARG A 1 179 ? -13.494 -10.664 14.155 1.00 97.81 179 ARG A C 1
ATOM 1406 O O . ARG A 1 179 ? -14.387 -11.511 14.208 1.00 97.81 179 ARG A O 1
ATOM 1413 N N . VAL A 1 180 ? -13.703 -9.377 14.408 1.00 98.06 180 VAL A N 1
ATOM 1414 C CA . VAL A 1 180 ? -15.007 -8.792 14.745 1.00 98.06 180 VAL A CA 1
ATOM 1415 C C . VAL A 1 180 ? -15.304 -7.653 13.765 1.00 98.06 180 VAL A C 1
ATOM 1417 O O . VAL A 1 180 ? -14.483 -6.747 13.644 1.00 98.06 180 VAL A O 1
ATOM 1420 N N . PRO A 1 181 ? -16.451 -7.660 13.063 1.00 98.00 181 PRO A N 1
ATOM 1421 C CA . PRO A 1 181 ? -16.847 -6.534 12.224 1.00 98.00 181 PRO A CA 1
ATOM 1422 C C . PRO A 1 181 ? -17.024 -5.262 13.057 1.00 98.00 181 PRO A C 1
ATOM 1424 O O . PRO A 1 181 ? -17.661 -5.298 14.109 1.00 98.00 181 PRO A O 1
ATOM 1427 N N . ILE A 1 182 ? -16.513 -4.137 12.565 1.00 98.56 182 ILE A N 1
ATOM 1428 C CA . ILE A 1 182 ? -16.768 -2.815 13.137 1.00 98.56 182 ILE A CA 1
ATOM 1429 C C . ILE A 1 182 ? -17.794 -2.120 12.253 1.00 98.56 182 ILE A C 1
ATOM 1431 O O . ILE A 1 182 ? -17.568 -1.846 11.074 1.00 98.56 182 ILE A O 1
ATOM 1435 N N . ASN A 1 183 ? -18.945 -1.812 12.836 1.00 98.31 183 ASN A N 1
ATOM 1436 C CA . ASN A 1 183 ? -20.071 -1.250 12.107 1.00 98.31 183 ASN A CA 1
ATOM 1437 C C . ASN A 1 183 ? -19.915 0.253 11.872 1.00 98.31 183 ASN A C 1
ATOM 1439 O O . ASN A 1 183 ? -20.455 0.778 10.895 1.00 98.31 183 ASN A O 1
ATOM 1443 N N . ARG A 1 184 ? -19.229 0.959 12.781 1.00 97.88 184 ARG A N 1
ATOM 1444 C CA . ARG A 1 184 ? -19.114 2.421 12.748 1.00 97.88 184 ARG A CA 1
ATOM 1445 C C . ARG A 1 184 ? -17.789 2.903 13.318 1.00 97.88 184 ARG A C 1
ATOM 1447 O O . ARG A 1 184 ? -17.304 2.366 14.310 1.00 97.88 184 ARG A O 1
ATOM 1454 N N . ILE A 1 185 ? -17.270 3.967 12.712 1.00 97.69 185 ILE A N 1
ATOM 1455 C CA . ILE A 1 185 ? -16.144 4.744 13.227 1.00 97.69 185 ILE A CA 1
ATOM 1456 C C . ILE A 1 185 ? -16.663 6.101 13.707 1.00 97.69 185 ILE A C 1
ATOM 1458 O O . ILE A 1 185 ? -17.463 6.730 13.009 1.00 97.69 185 ILE A O 1
ATOM 1462 N N . ASN A 1 186 ? -16.231 6.528 14.896 1.00 97.25 186 ASN A N 1
ATOM 1463 C CA . ASN A 1 186 ? -16.569 7.813 15.522 1.00 97.25 186 ASN A CA 1
ATOM 1464 C C . ASN A 1 186 ? -18.078 8.078 15.654 1.00 97.25 186 ASN A C 1
ATOM 1466 O O . ASN A 1 186 ? -18.550 9.215 15.579 1.00 97.25 186 ASN A O 1
ATOM 1470 N N . GLN A 1 187 ? -18.860 7.013 15.830 1.00 97.06 187 GLN A N 1
ATOM 1471 C CA . GLN A 1 187 ? -20.304 7.069 16.044 1.00 97.06 187 GLN A CA 1
ATOM 1472 C C . GLN A 1 187 ? -20.712 5.976 17.024 1.00 97.06 187 GLN A C 1
ATOM 1474 O O . GLN A 1 187 ? -20.097 4.916 17.074 1.00 97.06 187 GLN A O 1
ATOM 1479 N N . SER A 1 188 ? -21.778 6.224 17.785 1.00 96.88 188 SER A N 1
ATOM 1480 C CA . SER A 1 188 ? -22.334 5.216 18.692 1.00 96.88 188 SER A CA 1
ATOM 1481 C C . SER A 1 188 ? -22.897 4.010 17.928 1.00 96.88 188 SER A C 1
ATOM 1483 O O . SER A 1 188 ? -23.459 4.215 16.845 1.00 96.88 188 SER A O 1
ATOM 1485 N N . PRO A 1 189 ? -22.840 2.794 18.510 1.00 97.31 189 PRO A N 1
ATOM 1486 C CA . PRO A 1 189 ? -23.583 1.643 18.004 1.00 97.31 189 PRO A CA 1
ATOM 1487 C C . PRO A 1 189 ? -25.062 1.995 17.802 1.00 97.31 189 PRO A C 1
ATOM 1489 O O . PRO A 1 189 ? -25.662 2.666 18.641 1.00 97.31 189 PRO A O 1
ATOM 1492 N N . ALA A 1 190 ? -25.673 1.561 16.696 1.00 96.44 190 ALA A N 1
ATOM 1493 C CA . ALA A 1 190 ? -27.092 1.841 16.451 1.00 96.44 190 ALA A CA 1
ATOM 1494 C C . ALA A 1 190 ? -28.037 0.843 17.135 1.00 96.44 190 ALA A C 1
ATOM 1496 O O . ALA A 1 190 ? -29.245 1.081 17.186 1.00 96.44 190 ALA A O 1
ATOM 1497 N N . ASN A 1 191 ? -27.517 -0.293 17.604 1.00 95.62 191 ASN A N 1
ATOM 1498 C CA . ASN A 1 191 ? -28.265 -1.331 18.308 1.00 95.62 191 ASN A CA 1
ATOM 1499 C C . ASN A 1 191 ? -27.317 -2.234 19.120 1.00 95.62 191 ASN A C 1
ATOM 1501 O O . ASN A 1 191 ? -26.101 -2.184 18.948 1.00 95.62 191 ASN A O 1
ATOM 1505 N N . GLU A 1 192 ? -27.904 -3.106 19.943 1.00 94.25 192 GLU A N 1
ATOM 1506 C CA . GLU A 1 192 ? -27.210 -4.017 20.869 1.00 94.25 192 GLU A CA 1
ATOM 1507 C C . GLU A 1 192 ? -26.183 -4.954 20.203 1.00 94.25 192 GLU A C 1
ATOM 1509 O O . GLU A 1 192 ? -25.269 -5.429 20.870 1.00 94.25 192 GLU A O 1
ATOM 1514 N N . SER A 1 193 ? -26.323 -5.231 18.900 1.00 94.12 193 SER A N 1
ATOM 1515 C CA . SER A 1 193 ? -25.437 -6.147 18.165 1.00 94.12 193 SER A CA 1
ATOM 1516 C C . SER A 1 193 ? -24.270 -5.465 17.451 1.00 94.12 193 SER A C 1
ATOM 1518 O O . SER A 1 193 ? -23.375 -6.154 16.965 1.00 94.12 193 SER A O 1
ATOM 1520 N N . GLU A 1 194 ? -24.277 -4.133 17.360 1.00 97.50 194 GLU A N 1
ATOM 1521 C CA . GLU A 1 194 ? -23.227 -3.391 16.667 1.00 97.50 194 GLU A CA 1
ATOM 1522 C C . GLU A 1 194 ? -22.030 -3.123 17.583 1.00 97.50 194 GLU A C 1
ATOM 1524 O O . GLU A 1 194 ? -22.175 -2.776 18.757 1.00 97.50 194 GLU A O 1
ATOM 1529 N N . VAL A 1 195 ? -20.836 -3.214 17.001 1.00 98.38 195 VAL A N 1
ATOM 1530 C CA . VAL A 1 195 ? -19.585 -2.753 17.605 1.00 98.38 195 VAL A CA 1
ATOM 1531 C C . VAL A 1 195 ? -19.131 -1.512 16.850 1.00 98.38 195 VAL A C 1
ATOM 1533 O O . VAL A 1 195 ? -19.162 -1.463 15.621 1.00 98.38 1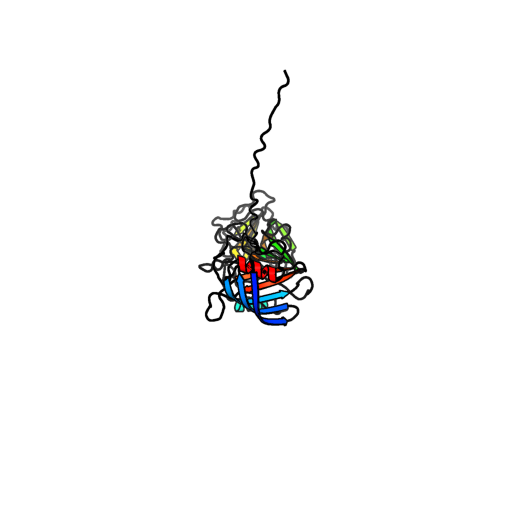95 VAL A O 1
ATOM 1536 N N . SER A 1 196 ? -18.733 -0.482 17.583 1.00 98.56 196 SER A N 1
ATOM 1537 C CA . SER A 1 196 ? -18.181 0.754 17.027 1.00 98.56 196 SER A CA 1
ATOM 1538 C C . SER A 1 196 ? -16.798 1.014 17.601 1.00 98.56 196 SER A C 1
ATOM 1540 O O . SER A 1 196 ? -16.487 0.554 18.697 1.00 98.56 196 SER A O 1
ATOM 1542 N N . VAL A 1 197 ? -15.973 1.757 16.872 1.00 98.75 197 VAL A N 1
ATOM 1543 C CA . VAL A 1 197 ? -14.680 2.232 17.372 1.00 98.75 197 VAL A CA 1
ATOM 1544 C C . VAL A 1 197 ? -14.637 3.744 17.282 1.00 98.75 197 VAL A C 1
ATOM 1546 O O . VAL A 1 197 ? -15.044 4.324 16.277 1.00 98.75 197 VAL A O 1
ATOM 1549 N N . PHE A 1 198 ? -14.148 4.383 18.333 1.00 98.56 198 PHE A N 1
ATOM 1550 C CA . PHE A 1 198 ? -13.869 5.809 18.335 1.00 98.56 198 PHE A CA 1
ATOM 1551 C C . PHE A 1 198 ? -12.360 6.041 18.383 1.00 98.56 198 PHE A C 1
ATOM 1553 O O . PHE A 1 198 ? -11.668 5.359 19.133 1.00 98.56 198 PHE A O 1
ATOM 1560 N N . PHE A 1 199 ? -11.878 6.991 17.591 1.00 98.25 199 PHE A N 1
ATOM 1561 C CA . PHE A 1 199 ? -10.501 7.472 17.559 1.00 98.25 199 PHE A CA 1
ATOM 1562 C C . PHE A 1 199 ? -10.412 8.865 18.191 1.00 98.25 199 PHE A C 1
ATOM 1564 O O . PHE A 1 199 ? -11.426 9.524 18.427 1.00 98.25 199 PHE A O 1
ATOM 1571 N N . ASP A 1 200 ? -9.191 9.304 18.469 1.00 95.94 200 ASP A N 1
ATOM 1572 C CA . ASP A 1 200 ? -8.865 10.551 19.170 1.00 95.94 200 ASP A CA 1
ATOM 1573 C C . ASP A 1 200 ? -9.225 11.846 18.415 1.00 95.94 200 ASP A C 1
ATOM 1575 O O . ASP A 1 200 ? -9.213 12.929 18.999 1.00 95.94 200 ASP A O 1
ATOM 1579 N N . ASP A 1 201 ? -9.650 11.758 17.151 1.00 95.69 201 ASP A N 1
ATOM 1580 C CA . ASP A 1 201 ? -10.249 12.874 16.413 1.00 95.69 201 ASP A CA 1
ATOM 1581 C C . ASP A 1 201 ? -11.744 13.097 16.728 1.00 95.69 201 ASP A C 1
ATOM 1583 O O . ASP A 1 201 ? -12.344 14.076 16.264 1.00 95.69 201 ASP A O 1
ATOM 1587 N N . TYR A 1 202 ? -12.365 12.224 17.527 1.00 96.38 202 TYR A N 1
ATOM 1588 C CA . TYR A 1 202 ? -13.716 12.423 18.042 1.00 96.38 202 TYR A CA 1
ATOM 1589 C C . TYR A 1 202 ? -13.719 13.353 19.264 1.00 96.38 202 TYR A C 1
ATOM 1591 O O . TYR A 1 202 ? -13.153 13.054 20.308 1.00 96.38 202 TYR A O 1
ATOM 1599 N N . LEU A 1 203 ? -14.429 14.479 19.149 1.00 93.00 203 LEU A N 1
ATOM 1600 C CA . LEU A 1 203 ? -14.435 15.554 20.156 1.00 93.00 203 LEU A CA 1
ATOM 1601 C C . LEU A 1 203 ? -15.531 15.425 21.230 1.00 93.00 203 LEU A C 1
ATOM 1603 O O . LEU A 1 203 ? -15.743 16.359 22.004 1.00 93.00 203 LEU A O 1
ATOM 1607 N N . GLY A 1 204 ? -16.307 14.342 21.208 1.00 93.44 204 GLY A N 1
ATOM 1608 C CA . GLY A 1 204 ? -17.400 14.116 22.152 1.00 93.44 204 GLY A CA 1
ATOM 1609 C C . GLY A 1 204 ? -17.021 13.151 23.271 1.00 93.44 204 GLY A C 1
ATOM 1610 O O . GLY A 1 204 ? -16.006 12.466 23.209 1.00 93.44 204 GLY A O 1
ATOM 1611 N N . GLU A 1 205 ? -17.904 13.044 24.258 1.00 93.75 205 GLU A N 1
ATOM 1612 C CA . GLU A 1 205 ? -17.780 12.065 25.340 1.00 93.75 205 GLU A CA 1
ATOM 1613 C C . GLU A 1 205 ? -18.496 10.762 24.945 1.00 93.75 205 GLU A C 1
ATOM 1615 O O . GLU A 1 205 ? -19.587 10.789 24.358 1.00 93.75 205 GLU A O 1
ATOM 1620 N N . ILE A 1 206 ? -17.930 9.607 25.302 1.00 96.81 206 ILE A N 1
ATOM 1621 C CA . ILE A 1 206 ? -18.597 8.313 25.115 1.00 96.81 206 ILE A CA 1
ATOM 1622 C C . ILE A 1 206 ? -19.425 8.004 26.375 1.00 96.81 206 ILE A C 1
ATOM 1624 O O . ILE A 1 206 ? -18.858 7.857 27.462 1.00 96.81 206 ILE A O 1
ATOM 1628 N N . PRO A 1 207 ? -20.763 7.867 26.275 1.00 95.38 207 PRO A N 1
ATOM 1629 C CA . PRO A 1 207 ? -21.640 7.808 27.441 1.00 95.38 207 PRO A CA 1
ATOM 1630 C C . PRO A 1 207 ? -21.511 6.495 28.223 1.00 95.38 207 PRO A C 1
ATOM 1632 O O . PRO A 1 207 ? -21.116 5.454 27.693 1.00 95.38 207 PRO A O 1
ATOM 1635 N N . ALA A 1 208 ? -21.960 6.510 29.481 1.00 95.31 208 ALA A N 1
ATOM 1636 C CA . ALA A 1 208 ? -21.894 5.360 30.387 1.00 95.31 208 ALA A CA 1
ATOM 1637 C C . ALA A 1 208 ? -22.789 4.150 30.003 1.00 95.31 208 ALA A C 1
ATOM 1639 O O . ALA A 1 208 ? -22.850 3.157 30.718 1.00 95.31 208 ALA A O 1
ATOM 1640 N N . LEU A 1 209 ? -23.513 4.233 28.881 1.00 94.06 209 LEU A N 1
ATOM 1641 C CA . LEU A 1 209 ? -24.439 3.196 28.412 1.00 94.06 209 LEU A CA 1
ATOM 1642 C C . LEU A 1 209 ? -23.729 1.939 27.880 1.00 94.06 209 LEU A C 1
ATOM 1644 O O . LEU A 1 209 ? -24.324 0.868 27.873 1.00 94.06 209 LEU A O 1
ATOM 1648 N N . TYR A 1 210 ? -22.490 2.074 27.409 1.00 96.88 210 TYR A N 1
ATOM 1649 C CA . TYR A 1 210 ? -21.784 1.011 26.694 1.00 96.88 210 TYR A CA 1
ATOM 1650 C C . TYR A 1 210 ? -20.646 0.408 27.514 1.00 96.88 210 TYR A C 1
ATOM 1652 O O . TYR A 1 210 ? -19.971 1.130 28.259 1.00 96.88 210 TYR A O 1
ATOM 1660 N N . ASN A 1 211 ? -20.356 -0.870 27.264 1.00 97.81 211 ASN A N 1
ATOM 1661 C CA . ASN A 1 211 ? -19.056 -1.445 27.579 1.00 97.81 211 ASN A CA 1
ATOM 1662 C C . ASN A 1 211 ? -17.999 -0.814 26.670 1.00 97.81 211 ASN A C 1
ATOM 1664 O O . ASN A 1 211 ? -18.176 -0.732 25.449 1.00 97.81 211 ASN A O 1
ATOM 1668 N N . LYS A 1 212 ? -16.899 -0.369 27.275 1.00 98.25 212 LYS A N 1
ATOM 1669 C CA . LYS A 1 212 ? -15.783 0.273 26.582 1.00 98.25 212 LYS A CA 1
ATOM 1670 C C . LYS A 1 212 ? -14.516 -0.504 26.872 1.00 98.25 212 LYS A C 1
ATOM 1672 O O . LYS A 1 212 ? -14.199 -0.759 28.033 1.00 98.25 212 LYS A O 1
ATOM 1677 N N . VAL A 1 213 ? -13.794 -0.834 25.812 1.00 98.69 213 VAL A N 1
ATOM 1678 C CA . VAL A 1 213 ? -12.422 -1.329 25.876 1.00 98.69 213 VAL A CA 1
ATOM 1679 C C . VAL A 1 213 ? -11.541 -0.214 25.333 1.00 98.69 213 VAL A C 1
ATOM 1681 O O . VAL A 1 213 ? -11.539 0.057 24.132 1.00 98.69 213 VAL A O 1
ATOM 1684 N N . VAL A 1 214 ? -10.874 0.494 26.241 1.00 98.69 214 VAL A N 1
ATOM 1685 C CA . VAL A 1 214 ? -9.981 1.609 25.920 1.00 98.69 214 VAL A CA 1
ATOM 1686 C C . VAL A 1 214 ? -8.614 1.035 25.591 1.00 98.69 214 VAL A C 1
ATOM 1688 O O . VAL A 1 214 ? -8.010 0.359 26.426 1.00 98.69 214 VAL A O 1
ATOM 1691 N N . MET A 1 215 ? -8.130 1.315 24.387 1.00 98.75 215 MET A N 1
ATOM 1692 C CA . MET A 1 215 ? -6.842 0.845 23.897 1.00 98.75 215 MET A CA 1
ATOM 1693 C C . MET A 1 215 ? -5.860 2.012 23.855 1.00 98.75 215 MET A C 1
ATOM 1695 O O . MET A 1 215 ? -6.159 3.055 23.274 1.00 98.75 215 MET A O 1
ATOM 1699 N N . SER A 1 216 ? -4.674 1.829 24.432 1.00 98.50 216 SER A N 1
ATOM 1700 C CA . SER A 1 216 ? -3.542 2.727 24.197 1.00 98.50 216 SER A CA 1
ATOM 1701 C C . SER A 1 216 ? -2.852 2.295 22.909 1.00 98.50 216 SER A C 1
ATOM 1703 O O . SER A 1 216 ? -2.268 1.207 22.851 1.00 98.50 216 SER A O 1
ATOM 1705 N N . ALA A 1 217 ? -2.948 3.121 21.869 1.00 98.62 217 ALA A N 1
ATOM 1706 C CA . ALA A 1 217 ? -2.299 2.849 20.600 1.00 98.62 217 ALA A CA 1
ATOM 1707 C C . ALA A 1 217 ? -0.785 2.992 20.759 1.00 98.62 217 ALA A C 1
ATOM 1709 O O . ALA A 1 217 ? -0.297 3.956 21.344 1.00 98.62 217 ALA A O 1
ATOM 1710 N N . PHE A 1 218 ? -0.040 2.039 20.212 1.00 98.19 218 PHE A N 1
ATOM 1711 C CA . PHE A 1 218 ? 1.387 2.212 19.937 1.00 98.19 218 PHE A CA 1
ATOM 1712 C C . PHE A 1 218 ? 1.644 2.457 18.449 1.00 98.19 218 PHE A C 1
ATOM 1714 O O . PHE A 1 218 ? 2.761 2.796 18.077 1.00 98.19 218 PHE A O 1
ATOM 1721 N N . GLU A 1 219 ? 0.621 2.290 17.607 1.00 98.38 219 GLU A N 1
ATOM 1722 C CA . GLU A 1 219 ? 0.613 2.779 16.238 1.00 98.38 219 GLU A CA 1
ATOM 1723 C C . GLU A 1 219 ? -0.803 3.221 15.844 1.00 98.38 219 GLU A C 1
ATOM 1725 O O . GLU A 1 219 ? -1.782 2.527 16.125 1.00 98.38 219 GLU A O 1
ATOM 1730 N N . SER A 1 220 ? -0.937 4.375 15.198 1.00 98.00 220 SER A N 1
ATOM 1731 C CA . SER A 1 220 ? -2.220 4.874 14.706 1.00 98.00 220 SER A CA 1
ATOM 1732 C C . SER A 1 220 ? -2.038 5.813 13.525 1.00 98.00 220 SER A C 1
ATOM 1734 O O . SER A 1 220 ? -1.222 6.727 13.573 1.00 98.00 220 SER A O 1
ATOM 1736 N N . HIS A 1 221 ? -2.870 5.651 12.500 1.00 97.31 221 HIS A N 1
ATOM 1737 C CA . HIS A 1 221 ? -2.807 6.474 11.298 1.00 97.31 221 HIS A CA 1
ATOM 1738 C C . HIS A 1 221 ? -4.197 6.947 10.902 1.00 97.31 221 HIS A C 1
ATOM 1740 O O . HIS A 1 221 ? -5.093 6.151 10.613 1.00 97.31 221 HIS A O 1
ATOM 1746 N N . LEU A 1 222 ? -4.372 8.267 10.881 1.00 94.56 222 LEU A N 1
ATOM 1747 C CA . LEU A 1 222 ? -5.585 8.922 10.412 1.00 94.56 222 LEU A CA 1
ATOM 1748 C C . LEU A 1 222 ? -5.254 9.672 9.126 1.00 94.56 222 LEU A C 1
ATOM 1750 O O . LEU A 1 222 ? -4.279 10.426 9.043 1.00 94.56 222 LEU A O 1
ATOM 1754 N N . ASN A 1 223 ? -6.060 9.460 8.089 1.00 90.94 223 ASN A N 1
ATOM 1755 C CA . ASN A 1 223 ? -5.847 10.169 6.836 1.00 90.94 223 ASN A CA 1
ATOM 1756 C C . ASN A 1 223 ? -6.373 11.614 6.930 1.00 90.94 223 ASN A C 1
ATOM 1758 O O . ASN A 1 223 ? -7.360 11.883 7.610 1.00 90.94 223 ASN A O 1
ATOM 1762 N N . ARG A 1 224 ? -5.741 12.553 6.212 1.00 85.38 224 ARG A N 1
ATOM 1763 C CA . ARG A 1 224 ? -6.066 13.998 6.238 1.00 85.38 224 ARG A CA 1
ATOM 1764 C C . ARG A 1 224 ? -7.557 14.352 6.103 1.00 85.38 224 ARG A C 1
ATOM 1766 O O . ARG A 1 224 ? -7.983 15.389 6.600 1.00 85.38 224 ARG A O 1
ATOM 1773 N N . ASN A 1 225 ? -8.339 13.517 5.418 1.00 85.69 225 ASN A N 1
ATOM 1774 C CA . ASN A 1 225 ? -9.766 13.745 5.184 1.00 85.69 225 ASN A CA 1
ATOM 1775 C C . ASN A 1 225 ? -10.679 12.976 6.156 1.00 85.69 225 ASN A C 1
ATOM 1777 O O . ASN A 1 225 ? -11.888 12.986 5.942 1.00 85.69 225 ASN A O 1
ATOM 1781 N N . GLN A 1 226 ? -10.129 12.293 7.167 1.00 88.50 226 GLN A N 1
ATOM 1782 C CA . GLN A 1 226 ? -10.882 11.536 8.179 1.00 88.50 226 GLN A CA 1
ATOM 1783 C C . GLN A 1 226 ? -11.813 10.474 7.562 1.00 88.50 226 GLN A C 1
ATOM 1785 O O . GLN A 1 226 ? -12.970 10.294 7.929 1.00 88.50 226 GLN A O 1
ATOM 1790 N N . THR A 1 227 ? -11.305 9.778 6.544 1.00 87.31 227 THR A N 1
ATOM 1791 C CA . THR A 1 227 ? -12.010 8.715 5.795 1.00 87.31 227 THR A CA 1
ATOM 1792 C C . THR A 1 227 ? -11.330 7.351 5.902 1.00 87.31 227 THR A C 1
ATOM 1794 O O . THR A 1 227 ? -11.851 6.357 5.385 1.00 87.31 227 THR A O 1
ATOM 1797 N N . GLY A 1 228 ? -10.149 7.323 6.516 1.00 92.38 228 GLY A N 1
ATOM 1798 C CA . GLY A 1 228 ? -9.281 6.173 6.705 1.00 92.38 228 GLY A CA 1
ATOM 1799 C C . GLY A 1 228 ? -8.668 6.266 8.095 1.00 92.38 228 GLY A C 1
ATOM 1800 O O . GLY A 1 228 ? -8.210 7.337 8.491 1.00 92.38 228 GLY A O 1
ATOM 1801 N N . TYR A 1 229 ? -8.714 5.145 8.798 1.00 96.69 229 TYR A N 1
ATOM 1802 C CA . TYR A 1 229 ? -8.400 5.004 10.211 1.00 96.69 229 TYR A CA 1
ATOM 1803 C C . TYR A 1 229 ? -7.671 3.681 10.373 1.00 96.69 229 TYR A C 1
ATOM 1805 O O . TYR A 1 229 ? -8.123 2.667 9.839 1.00 96.69 229 TYR A O 1
ATOM 1813 N N . PHE A 1 230 ? -6.572 3.706 11.100 1.00 98.50 230 PHE A N 1
ATOM 1814 C CA . PHE A 1 230 ? -5.833 2.534 11.521 1.00 98.50 230 PHE A CA 1
ATOM 1815 C C . PHE A 1 230 ? -5.435 2.738 12.977 1.00 98.50 230 PHE A C 1
ATOM 1817 O O . PHE A 1 230 ? -4.994 3.827 13.348 1.00 98.50 230 PHE A O 1
ATOM 1824 N N . GLY A 1 231 ? -5.589 1.706 13.796 1.00 98.50 231 GLY A N 1
ATOM 1825 C CA . GLY A 1 231 ? -5.166 1.729 15.189 1.00 98.50 231 GLY A CA 1
ATOM 1826 C C . GLY A 1 231 ? -4.654 0.369 15.613 1.00 98.50 231 GLY A C 1
ATOM 1827 O O . GLY A 1 231 ? -5.295 -0.643 15.347 1.00 98.50 231 GLY A O 1
ATOM 1828 N N . LYS A 1 232 ? -3.514 0.341 16.290 1.00 98.75 232 LYS A N 1
ATOM 1829 C CA . LYS A 1 232 ? -2.927 -0.862 16.862 1.00 98.75 232 LYS A CA 1
ATOM 1830 C C . LYS A 1 232 ? -2.435 -0.558 18.267 1.00 98.75 232 LYS A C 1
ATOM 1832 O O . LYS A 1 232 ? -1.666 0.381 18.480 1.00 98.75 232 LYS A O 1
ATOM 1837 N N . GLY A 1 233 ? -2.923 -1.312 19.245 1.00 98.50 233 GLY A N 1
ATOM 1838 C CA . GLY A 1 233 ? -2.739 -0.949 20.645 1.00 98.50 233 GLY A CA 1
ATOM 1839 C C . GLY A 1 233 ? -2.968 -2.081 21.628 1.00 98.50 233 GLY A C 1
ATOM 1840 O O . GLY A 1 233 ? -3.506 -3.131 21.277 1.00 98.50 233 GLY A O 1
ATOM 1841 N N . ASN A 1 234 ? -2.574 -1.817 22.871 1.00 98.62 234 ASN A N 1
ATOM 1842 C CA . ASN A 1 234 ? -2.773 -2.706 24.014 1.00 98.62 234 ASN A CA 1
ATOM 1843 C C . ASN A 1 234 ? -3.920 -2.199 24.886 1.00 98.62 234 ASN A C 1
ATOM 1845 O O . ASN A 1 234 ? -4.256 -1.010 24.863 1.00 98.62 234 ASN A O 1
ATOM 1849 N N . LEU A 1 235 ? -4.502 -3.102 25.672 1.00 98.50 235 LEU A N 1
ATOM 1850 C CA . LEU A 1 235 ? -5.542 -2.745 26.624 1.00 98.50 235 LEU A CA 1
ATOM 1851 C C . LEU A 1 235 ? -5.022 -1.729 27.652 1.00 98.50 235 LEU A C 1
ATOM 1853 O O . LEU A 1 235 ? -4.002 -1.953 28.298 1.00 98.50 235 LEU A O 1
ATOM 1857 N N . SER A 1 236 ? -5.759 -0.633 27.827 1.00 98.31 236 SER A N 1
ATOM 1858 C CA . SER A 1 236 ? -5.536 0.340 28.900 1.00 98.31 236 SER A CA 1
ATOM 1859 C C . SER A 1 236 ? -6.514 0.109 30.050 1.00 98.31 236 SER A C 1
ATOM 1861 O O . SER A 1 236 ? -6.115 -0.146 31.186 1.00 98.31 236 SER A O 1
ATOM 1863 N N . ILE A 1 237 ? -7.817 0.140 29.754 1.00 98.12 237 ILE A N 1
ATOM 1864 C CA . ILE A 1 237 ? -8.873 -0.068 30.748 1.00 98.12 237 ILE A CA 1
ATOM 1865 C C . ILE A 1 237 ? -10.150 -0.607 30.099 1.00 98.12 237 ILE A C 1
ATOM 1867 O O . ILE A 1 237 ? -10.496 -0.262 28.970 1.00 98.12 237 ILE A O 1
ATOM 1871 N N . ILE A 1 238 ? -10.882 -1.426 30.855 1.00 98.31 238 ILE A N 1
ATOM 1872 C CA . ILE A 1 238 ? -12.264 -1.807 30.559 1.00 98.31 238 ILE A CA 1
ATOM 1873 C C . ILE A 1 238 ? -13.173 -1.061 31.532 1.00 98.31 238 ILE A C 1
ATOM 1875 O O . ILE A 1 238 ? -12.968 -1.130 32.745 1.00 98.31 238 ILE A O 1
ATOM 1879 N N . THR A 1 239 ? -14.174 -0.345 31.024 1.00 97.81 239 THR A N 1
ATOM 1880 C CA . THR A 1 239 ? -15.099 0.412 31.877 1.00 97.81 239 THR A CA 1
ATOM 1881 C C . THR A 1 239 ? -16.480 0.576 31.248 1.00 97.81 239 THR A C 1
ATOM 1883 O O . THR A 1 239 ? -16.645 0.548 30.028 1.00 97.81 239 THR A O 1
ATOM 1886 N N . THR A 1 240 ? -17.484 0.778 32.097 1.00 97.31 240 THR A N 1
ATOM 1887 C CA . THR A 1 240 ? -18.809 1.267 31.700 1.00 97.31 240 THR A CA 1
ATOM 1888 C C . THR A 1 240 ? -18.982 2.749 31.985 1.00 97.31 240 THR A C 1
ATOM 1890 O O . THR A 1 240 ? -19.955 3.326 31.524 1.00 97.31 240 THR A O 1
ATOM 1893 N N . ASP A 1 241 ? -18.064 3.390 32.709 1.00 97.44 241 ASP A N 1
ATOM 1894 C CA . ASP A 1 241 ? -18.155 4.815 33.025 1.00 97.44 241 ASP A CA 1
ATOM 1895 C C . ASP A 1 241 ? -18.098 5.672 31.755 1.00 97.44 241 ASP A C 1
ATOM 1897 O O . ASP A 1 241 ? -17.753 5.204 30.665 1.00 97.44 241 ASP A O 1
ATOM 1901 N N . GLN A 1 242 ? -18.487 6.936 31.883 1.00 97.38 242 GLN A N 1
ATOM 1902 C CA . GLN A 1 242 ? -18.271 7.913 30.824 1.00 97.38 242 GLN A CA 1
ATOM 1903 C C . GLN A 1 242 ? -16.764 8.105 30.602 1.00 97.38 242 GLN A C 1
ATOM 1905 O O . GLN A 1 242 ? -16.016 8.197 31.575 1.00 97.38 242 GLN A O 1
ATOM 1910 N N . VAL A 1 243 ? -16.334 8.154 29.340 1.00 97.12 243 VAL A N 1
ATOM 1911 C CA . VAL A 1 243 ? -14.918 8.289 28.967 1.00 97.12 243 VAL A CA 1
ATOM 1912 C C . VAL A 1 243 ? -14.764 9.336 27.870 1.00 97.12 243 VAL A C 1
ATOM 1914 O O . VAL A 1 243 ? -15.513 9.318 26.889 1.00 97.12 243 VAL A O 1
ATOM 1917 N N . ASP A 1 244 ? -13.762 10.192 28.041 1.00 95.62 244 ASP A N 1
ATOM 1918 C CA . ASP A 1 244 ? -13.215 11.054 26.996 1.00 95.62 244 ASP A CA 1
ATOM 1919 C C . ASP A 1 244 ? -12.032 10.339 26.347 1.00 95.62 244 ASP A C 1
ATOM 1921 O O . ASP A 1 244 ? -11.256 9.672 27.033 1.00 95.62 244 ASP A O 1
ATOM 1925 N N . ILE A 1 245 ? -11.901 10.454 25.028 1.00 96.81 245 ILE A N 1
ATOM 1926 C CA . ILE A 1 245 ? -10.792 9.826 24.310 1.00 96.81 245 ILE A CA 1
ATOM 1927 C C . ILE A 1 245 ? -9.555 10.698 24.490 1.00 96.81 245 ILE A C 1
ATOM 1929 O O . ILE A 1 245 ? -9.588 11.895 24.199 1.00 96.81 245 ILE A O 1
ATOM 1933 N N . GLU A 1 246 ? -8.470 10.102 24.977 1.00 96.44 246 GLU A N 1
ATOM 1934 C CA . GLU A 1 246 ? -7.180 10.782 25.069 1.00 96.44 246 GLU A CA 1
ATOM 1935 C C . GLU A 1 246 ? -6.381 10.628 23.766 1.00 96.44 246 GLU A C 1
ATOM 1937 O O . GLU A 1 246 ? -6.660 9.761 22.936 1.00 96.44 246 GLU A O 1
ATOM 1942 N N . GLU A 1 247 ? -5.363 11.469 23.591 1.00 96.31 247 GLU A N 1
ATOM 1943 C CA . GLU A 1 247 ? -4.444 11.396 22.451 1.00 96.31 247 GLU A CA 1
ATOM 1944 C C . GLU A 1 247 ? -3.819 9.993 22.338 1.00 96.31 247 GLU A C 1
ATOM 1946 O O . GLU A 1 247 ? -3.411 9.400 23.343 1.00 96.31 247 GLU A O 1
ATOM 1951 N N . HIS A 1 248 ? -3.743 9.466 21.112 1.00 97.06 248 HIS A N 1
ATOM 1952 C CA . HIS A 1 248 ? -3.233 8.124 20.814 1.00 97.06 248 HIS A CA 1
ATOM 1953 C C . HIS A 1 248 ? -4.044 6.988 21.456 1.00 97.06 248 HIS A C 1
ATOM 1955 O O . HIS A 1 248 ? -3.516 5.905 21.729 1.00 97.06 248 HIS A O 1
ATOM 1961 N N . GLN A 1 249 ? -5.337 7.200 21.691 1.00 98.12 249 GLN A N 1
ATOM 1962 C CA . GLN A 1 249 ? -6.259 6.134 22.060 1.00 98.12 249 GLN A CA 1
ATOM 1963 C C . GLN A 1 249 ? -7.230 5.812 20.931 1.00 98.12 249 GLN A C 1
ATOM 1965 O O . GLN A 1 249 ? -7.608 6.651 20.113 1.00 98.12 249 GLN A O 1
ATOM 1970 N N . PHE A 1 250 ? -7.698 4.570 20.945 1.00 98.69 250 PHE A N 1
ATOM 1971 C CA . PHE A 1 250 ? -8.953 4.213 20.304 1.00 98.69 250 PHE A CA 1
ATOM 1972 C C . PHE A 1 250 ? -9.790 3.382 21.272 1.00 98.69 250 PHE A C 1
ATOM 1974 O O . PHE A 1 250 ? -9.268 2.605 22.073 1.00 98.69 250 PHE A O 1
ATOM 1981 N N . ILE A 1 251 ? -11.105 3.564 21.230 1.00 98.69 251 ILE A N 1
ATOM 1982 C CA . ILE A 1 251 ? -12.034 2.934 22.166 1.00 98.69 251 ILE A CA 1
ATOM 1983 C C . ILE A 1 251 ? -13.000 2.060 21.389 1.00 98.69 251 ILE A C 1
ATOM 1985 O O . ILE A 1 251 ? -13.746 2.547 20.539 1.00 98.69 251 ILE A O 1
ATOM 1989 N N . ILE A 1 252 ? -13.009 0.770 21.709 1.00 98.75 252 ILE A N 1
ATOM 1990 C CA . ILE A 1 252 ? -13.966 -0.187 21.163 1.00 98.75 252 ILE A CA 1
ATOM 1991 C C . ILE A 1 252 ? -15.206 -0.174 22.054 1.00 98.75 252 ILE A C 1
ATOM 1993 O O . ILE A 1 252 ? -15.113 -0.316 23.275 1.00 98.75 252 ILE A O 1
ATOM 1997 N N . VAL A 1 253 ? -16.370 0.016 21.440 1.00 98.31 253 VAL A N 1
ATOM 1998 C CA . VAL A 1 253 ? -17.638 0.281 22.117 1.00 98.31 253 VAL A CA 1
ATOM 1999 C C . VAL A 1 253 ? -18.709 -0.678 21.617 1.00 98.31 253 VAL A C 1
ATOM 2001 O O . VAL A 1 253 ? -18.945 -0.799 20.416 1.00 98.31 253 VAL A O 1
ATOM 2004 N N . GLY A 1 254 ? -19.415 -1.311 22.548 1.00 97.62 254 GLY A N 1
ATOM 2005 C CA . GLY A 1 254 ? -20.617 -2.092 22.270 1.00 97.62 254 GLY A CA 1
ATOM 2006 C C . GLY A 1 254 ? -21.433 -2.296 23.542 1.00 97.62 254 GLY A C 1
ATOM 2007 O O . GLY A 1 254 ? -20.952 -2.042 24.643 1.00 97.62 254 GLY A O 1
ATOM 2008 N N . HIS A 1 255 ? -22.677 -2.744 23.408 1.00 95.50 255 HIS A N 1
ATOM 2009 C CA . HIS A 1 255 ? -23.558 -2.918 24.566 1.00 95.50 255 HIS A CA 1
ATOM 2010 C C . HIS A 1 255 ? -23.100 -4.054 25.488 1.00 95.50 255 HIS A C 1
ATOM 2012 O O . HIS A 1 255 ? -23.010 -3.876 26.697 1.00 95.50 255 HIS A O 1
ATOM 2018 N N . GLU A 1 256 ? -22.734 -5.195 24.904 1.00 93.12 256 GLU A N 1
ATOM 2019 C CA . GLU A 1 256 ? -22.221 -6.368 25.626 1.00 93.12 256 GLU A CA 1
ATOM 2020 C C . GLU A 1 256 ? -20.793 -6.732 25.192 1.00 93.12 256 GLU A C 1
ATOM 2022 O O . GLU A 1 256 ? -20.320 -7.849 25.421 1.00 93.12 256 GLU A O 1
ATOM 2027 N N . PHE A 1 257 ? -20.097 -5.801 24.528 1.00 96.88 257 PHE A N 1
ATOM 2028 C CA . PHE A 1 257 ? -18.764 -6.066 23.999 1.00 96.88 257 PHE A CA 1
ATOM 2029 C C . PHE A 1 257 ? -17.792 -6.419 25.131 1.00 96.88 257 PHE A C 1
ATOM 2031 O O . PHE A 1 257 ? -17.823 -5.815 26.205 1.00 96.88 257 PHE A O 1
ATOM 2038 N N . ASN A 1 258 ? -16.941 -7.411 24.868 1.00 97.12 258 ASN A N 1
ATOM 2039 C CA . ASN A 1 258 ? -15.928 -7.942 25.777 1.00 97.12 258 ASN A CA 1
ATOM 2040 C C . ASN A 1 258 ? -16.433 -8.612 27.072 1.00 97.12 258 ASN A C 1
ATOM 2042 O O . ASN A 1 258 ? -15.619 -8.934 27.931 1.00 97.12 258 ASN A O 1
ATOM 2046 N N . ASN A 1 259 ? -17.737 -8.886 27.228 1.00 95.25 259 ASN A N 1
ATOM 2047 C CA . ASN A 1 259 ? -18.253 -9.654 28.378 1.00 95.25 259 ASN A CA 1
ATOM 2048 C C . ASN A 1 259 ? -17.698 -11.092 28.445 1.00 95.25 259 ASN A C 1
ATOM 2050 O O . ASN A 1 259 ? -17.730 -11.727 29.499 1.00 95.25 259 ASN A O 1
ATOM 2054 N N . ASP A 1 260 ? -17.215 -11.614 27.316 1.00 95.56 260 ASP A N 1
ATOM 2055 C CA . ASP A 1 260 ? -16.544 -12.906 27.186 1.00 95.56 260 ASP A CA 1
ATOM 2056 C C . ASP A 1 260 ? -15.030 -12.843 27.464 1.00 95.56 260 ASP A C 1
ATOM 2058 O O . ASP A 1 260 ? -14.363 -13.869 27.338 1.00 95.56 260 ASP A O 1
ATOM 2062 N N . ASN A 1 261 ? -14.496 -11.678 27.862 1.00 96.19 261 ASN A N 1
ATOM 2063 C CA . ASN A 1 261 ? -13.060 -11.405 27.996 1.00 96.19 261 ASN A CA 1
ATOM 2064 C C . ASN A 1 261 ? -12.286 -11.746 26.712 1.00 96.19 261 ASN A C 1
ATOM 2066 O O . ASN A 1 261 ? -11.253 -12.414 26.744 1.00 96.19 261 ASN A O 1
ATOM 2070 N N . LEU A 1 262 ? -12.812 -11.323 25.558 1.00 97.69 262 LEU A N 1
ATOM 2071 C CA . LEU A 1 262 ? -12.116 -11.465 24.282 1.00 97.69 262 LEU A CA 1
ATOM 2072 C C . LEU A 1 262 ? -10.748 -10.759 24.286 1.00 97.69 262 LEU A C 1
ATOM 2074 O O . LEU A 1 262 ? -9.803 -11.299 23.714 1.00 97.69 262 LEU A O 1
ATOM 2078 N N . ILE A 1 263 ? -10.678 -9.574 24.895 1.00 98.44 263 ILE A N 1
ATOM 2079 C CA . ILE A 1 263 ? -9.486 -8.743 25.081 1.00 98.44 263 ILE A CA 1
ATOM 2080 C C . ILE A 1 263 ? -9.192 -8.647 26.581 1.00 98.44 263 ILE A C 1
ATOM 2082 O O . ILE A 1 263 ? -10.038 -8.162 27.344 1.00 98.44 263 ILE A O 1
ATOM 2086 N N . ASP A 1 264 ? -7.992 -9.060 26.973 1.00 97.44 264 ASP A N 1
ATOM 2087 C CA . ASP A 1 264 ? -7.399 -8.878 28.300 1.00 97.44 264 ASP A CA 1
ATOM 2088 C C . ASP A 1 264 ? -6.013 -8.201 28.216 1.00 97.44 264 ASP A C 1
ATOM 2090 O O . ASP A 1 264 ? -5.603 -7.721 27.158 1.00 97.44 264 ASP A O 1
ATOM 2094 N N . GLU A 1 265 ? -5.305 -8.082 29.342 1.00 97.00 265 GLU A N 1
ATOM 2095 C CA . GLU A 1 265 ? -4.013 -7.391 29.427 1.00 97.00 265 GLU A CA 1
ATOM 2096 C C . GLU A 1 265 ? -2.863 -8.035 28.631 1.00 97.00 265 GLU A C 1
ATOM 2098 O O . GLU A 1 265 ? -1.822 -7.398 28.459 1.00 97.00 265 GLU A O 1
ATOM 2103 N N . ASN A 1 266 ? -3.024 -9.274 28.160 1.00 97.19 266 ASN A N 1
ATOM 2104 C CA . ASN A 1 266 ? -2.019 -9.990 27.369 1.00 97.19 266 ASN A CA 1
ATOM 2105 C C . ASN A 1 266 ? -2.283 -9.891 25.861 1.00 97.19 266 ASN A C 1
ATOM 2107 O O . ASN A 1 266 ? -1.487 -10.384 25.063 1.00 97.19 266 ASN A O 1
ATOM 2111 N N . ASP A 1 267 ? -3.395 -9.276 25.461 1.00 98.44 267 ASP A N 1
ATOM 2112 C CA . ASP A 1 267 ? -3.767 -9.131 24.063 1.00 98.44 267 ASP A CA 1
ATOM 2113 C C . ASP A 1 267 ? -3.379 -7.757 23.507 1.00 98.44 267 ASP A C 1
ATOM 2115 O O . ASP A 1 267 ? -3.374 -6.737 24.204 1.00 98.44 267 ASP A O 1
ATOM 2119 N N . TYR A 1 268 ? -3.171 -7.716 22.194 1.00 98.56 268 TYR A N 1
ATOM 2120 C CA . TYR A 1 268 ? -3.216 -6.475 21.429 1.00 98.56 268 TYR A CA 1
ATOM 2121 C C . TYR A 1 268 ? -4.305 -6.566 20.365 1.00 98.56 268 TYR A C 1
ATOM 2123 O O . TYR A 1 268 ? -4.699 -7.650 19.921 1.00 98.56 268 TYR A O 1
ATOM 2131 N N . ALA A 1 269 ? -4.803 -5.411 19.938 1.00 98.62 269 ALA A N 1
ATOM 2132 C CA . ALA A 1 269 ? -5.816 -5.347 18.899 1.00 98.62 269 ALA A CA 1
ATOM 2133 C C . ALA A 1 269 ? -5.411 -4.416 17.761 1.00 98.62 269 ALA A C 1
ATOM 2135 O O . ALA A 1 269 ? -4.744 -3.405 17.982 1.00 98.62 269 ALA A O 1
ATOM 2136 N N . VAL A 1 270 ? -5.852 -4.767 16.555 1.00 98.75 270 VAL A N 1
ATOM 2137 C CA . VAL A 1 270 ? -5.718 -3.976 15.331 1.00 98.75 270 VAL A CA 1
ATOM 2138 C C . VAL A 1 270 ? -7.114 -3.608 14.845 1.00 98.75 270 VAL A C 1
ATOM 2140 O O . VAL A 1 270 ? -7.967 -4.475 14.666 1.00 98.75 270 VAL A O 1
ATOM 2143 N N . VAL A 1 271 ? -7.343 -2.324 14.613 1.00 98.75 271 VAL A N 1
ATOM 2144 C CA . VAL A 1 271 ? -8.513 -1.779 13.933 1.00 98.75 271 VAL A CA 1
ATOM 2145 C C . VAL A 1 271 ? -8.067 -1.289 12.569 1.00 98.75 271 VAL A C 1
ATOM 2147 O O . VAL A 1 271 ? -7.219 -0.403 12.474 1.00 98.75 271 VAL A O 1
ATOM 2150 N N . GLN A 1 272 ? -8.654 -1.844 11.515 1.00 98.25 272 GLN A N 1
ATOM 2151 C CA . GLN A 1 272 ? -8.307 -1.496 10.141 1.00 98.25 272 GLN A CA 1
ATOM 2152 C C . GLN A 1 272 ? -9.497 -1.638 9.197 1.00 98.25 272 GLN A C 1
ATOM 2154 O O . GLN A 1 272 ? -10.523 -2.224 9.545 1.00 98.25 272 GLN A O 1
ATOM 2159 N N . LEU A 1 273 ? -9.354 -1.113 7.981 1.00 96.19 273 LEU A N 1
ATOM 2160 C CA . LEU A 1 273 ? -10.275 -1.414 6.891 1.00 96.19 273 LEU A CA 1
ATOM 2161 C C . LEU A 1 273 ? -9.874 -2.752 6.256 1.00 96.19 273 LEU A C 1
ATOM 2163 O O . LEU A 1 273 ? -8.770 -2.862 5.738 1.00 96.19 273 LEU A O 1
ATOM 2167 N N . GLY A 1 274 ? -10.761 -3.744 6.269 1.00 95.88 274 GLY A N 1
ATOM 2168 C CA . GLY A 1 274 ? -10.515 -5.041 5.644 1.00 95.88 274 GLY A CA 1
ATOM 2169 C C . GLY A 1 274 ? -10.501 -4.947 4.117 1.00 95.88 274 GLY A C 1
ATOM 2170 O O . GLY A 1 274 ? -11.308 -4.226 3.520 1.00 95.88 274 GLY A O 1
ATOM 2171 N N . LEU A 1 275 ? -9.589 -5.685 3.484 1.00 96.75 275 LEU A N 1
ATOM 2172 C CA . LEU A 1 275 ? -9.612 -5.933 2.041 1.00 96.75 275 LEU A CA 1
ATOM 2173 C C . LEU A 1 275 ? -10.661 -6.995 1.696 1.00 96.75 275 LEU A C 1
ATOM 2175 O O . LEU A 1 275 ? -11.024 -7.790 2.558 1.00 96.75 275 LEU A O 1
ATOM 2179 N N . GLY A 1 276 ? -11.147 -6.948 0.455 1.00 95.75 276 GLY A N 1
ATOM 2180 C CA . GLY A 1 276 ? -12.218 -7.807 -0.044 1.00 95.75 276 GLY A CA 1
ATOM 2181 C C . GLY A 1 276 ? -11.932 -8.435 -1.411 1.00 95.75 276 GLY A C 1
ATOM 2182 O O . GLY A 1 276 ? -11.238 -7.868 -2.265 1.00 95.75 276 GLY A O 1
ATOM 2183 N N . GLY A 1 277 ? -12.554 -9.580 -1.682 1.00 96.19 277 GLY A N 1
ATOM 2184 C CA . GLY A 1 277 ? -12.583 -10.213 -2.999 1.00 96.19 277 GLY A CA 1
ATOM 2185 C C . GLY A 1 277 ? -11.202 -10.670 -3.472 1.00 96.19 277 GLY A C 1
ATOM 2186 O O . GLY A 1 277 ? -10.525 -11.443 -2.810 1.00 96.19 277 GLY A O 1
ATOM 2187 N N . ALA A 1 278 ? -10.751 -10.217 -4.647 1.00 96.69 278 ALA A N 1
ATOM 2188 C CA . ALA A 1 278 ? -9.423 -10.604 -5.147 1.00 96.69 278 ALA A CA 1
ATOM 2189 C C . ALA A 1 278 ? -8.274 -10.117 -4.241 1.00 96.69 278 ALA A C 1
ATOM 2191 O O . ALA A 1 278 ? -7.182 -10.684 -4.292 1.00 96.69 278 ALA A O 1
ATOM 2192 N N . TRP A 1 279 ? -8.542 -9.088 -3.429 1.00 97.56 279 TRP A N 1
ATOM 2193 C CA . TRP A 1 279 ? -7.606 -8.481 -2.487 1.00 97.56 279 TRP A CA 1
ATOM 2194 C C . TRP A 1 279 ? -7.583 -9.171 -1.121 1.00 97.56 279 TRP A C 1
ATOM 2196 O O . TRP A 1 279 ? -6.782 -8.777 -0.273 1.00 97.56 279 TRP A O 1
ATOM 2206 N N . ASP A 1 280 ? -8.419 -10.192 -0.911 1.00 95.50 280 ASP A N 1
ATOM 2207 C CA . ASP A 1 280 ? -8.359 -11.026 0.287 1.00 95.50 280 ASP A CA 1
ATOM 2208 C C . ASP A 1 280 ? -6.943 -11.597 0.455 1.00 95.50 280 ASP A C 1
ATOM 2210 O O . ASP A 1 280 ? -6.288 -11.988 -0.519 1.00 95.50 280 ASP A O 1
ATOM 2214 N N . ASP A 1 281 ? -6.465 -11.616 1.699 1.00 95.44 281 ASP A N 1
ATOM 2215 C CA . ASP A 1 281 ? -5.149 -12.131 2.100 1.00 95.44 281 ASP A CA 1
ATOM 2216 C C . ASP A 1 281 ? -3.940 -11.467 1.404 1.00 95.44 281 ASP A C 1
ATOM 2218 O O . ASP A 1 281 ? -2.830 -12.009 1.401 1.00 95.44 281 ASP A O 1
ATOM 2222 N N . VAL A 1 282 ? -4.112 -10.271 0.829 1.00 98.12 282 VAL A N 1
ATOM 2223 C CA . VAL A 1 282 ? -2.982 -9.453 0.373 1.00 98.12 282 VAL A CA 1
ATOM 2224 C C . VAL A 1 282 ? -2.160 -9.015 1.582 1.00 98.12 282 VAL A C 1
ATOM 2226 O O . VAL A 1 282 ? -2.645 -8.321 2.475 1.00 98.12 282 VAL A O 1
ATOM 2229 N N . ARG A 1 283 ? -0.886 -9.410 1.588 1.00 97.81 283 ARG A N 1
ATOM 2230 C CA . ARG A 1 283 ? 0.046 -9.132 2.680 1.00 97.81 283 ARG A CA 1
ATOM 2231 C C . ARG A 1 283 ? 0.716 -7.776 2.535 1.00 97.81 283 ARG A C 1
ATOM 2233 O O . ARG A 1 283 ? 0.889 -7.065 3.519 1.00 97.81 283 ARG A O 1
ATOM 2240 N N . TYR A 1 284 ? 1.109 -7.423 1.320 1.00 98.31 284 TYR A N 1
ATOM 2241 C CA . TYR A 1 284 ? 1.751 -6.149 1.020 1.00 98.31 284 TYR A CA 1
ATOM 2242 C C . TYR A 1 284 ? 1.074 -5.508 -0.171 1.00 98.31 284 TYR A C 1
ATOM 2244 O O . TYR A 1 284 ? 0.769 -6.198 -1.134 1.00 98.31 284 TYR A O 1
ATOM 2252 N N . ALA A 1 285 ? 0.864 -4.198 -0.147 1.00 97.88 285 ALA A N 1
ATOM 2253 C CA . ALA A 1 285 ? 0.321 -3.497 -1.300 1.00 97.88 285 ALA A CA 1
ATOM 2254 C C . ALA A 1 285 ? 0.783 -2.053 -1.341 1.00 97.88 285 ALA A C 1
ATOM 2256 O O . ALA A 1 285 ? 0.935 -1.409 -0.304 1.00 97.88 285 ALA A O 1
ATOM 2257 N N . VAL A 1 286 ? 0.975 -1.556 -2.557 1.00 96.81 286 VAL A N 1
ATOM 2258 C CA . VAL A 1 286 ? 1.392 -0.183 -2.812 1.00 96.81 286 VAL A CA 1
ATOM 2259 C C . VAL A 1 286 ? 0.567 0.419 -3.941 1.00 96.81 286 VAL A C 1
ATOM 2261 O O . VAL A 1 286 ? 0.263 -0.228 -4.949 1.00 96.81 286 VAL A O 1
ATOM 2264 N N . GLY A 1 287 ? 0.204 1.680 -3.752 1.00 94.69 287 GLY A N 1
ATOM 2265 C CA . GLY A 1 287 ? -0.482 2.502 -4.729 1.00 94.69 287 GLY A CA 1
ATOM 2266 C C . GLY A 1 287 ? 0.231 2.617 -6.070 1.00 94.69 287 GLY A C 1
ATOM 2267 O O . GLY A 1 287 ? 1.458 2.606 -6.158 1.00 94.69 287 GLY A O 1
ATOM 2268 N N . CYS A 1 288 ? -0.564 2.754 -7.125 1.00 91.19 288 CYS A N 1
ATOM 2269 C CA . CYS A 1 288 ? -0.118 2.977 -8.494 1.00 91.19 288 CYS A CA 1
ATOM 2270 C C . CYS A 1 288 ? -0.885 4.151 -9.132 1.00 91.19 288 CYS A C 1
ATOM 2272 O O . CYS A 1 288 ? -1.851 4.697 -8.584 1.00 91.19 288 CYS A O 1
ATOM 2274 N N . ASP A 1 289 ? -0.469 4.550 -10.337 1.00 89.38 289 ASP A N 1
ATOM 2275 C CA . ASP A 1 289 ? -1.261 5.480 -11.146 1.00 89.38 289 ASP A CA 1
ATOM 2276 C C . ASP A 1 289 ? -2.586 4.823 -11.608 1.00 89.38 289 ASP A C 1
ATOM 2278 O O . ASP A 1 289 ? -2.749 3.599 -11.641 1.00 89.38 289 ASP A O 1
ATOM 2282 N N . ALA A 1 290 ? -3.569 5.652 -11.949 1.00 86.00 290 ALA A N 1
ATOM 2283 C CA . ALA A 1 290 ? -4.904 5.228 -12.351 1.00 86.00 290 ALA A CA 1
ATOM 2284 C C . ALA A 1 290 ? -4.937 4.565 -13.737 1.00 86.00 290 ALA A C 1
ATOM 2286 O O . ALA A 1 290 ? -5.862 3.805 -14.024 1.00 86.00 290 ALA A O 1
ATOM 2287 N N . GLN A 1 291 ? -3.960 4.844 -14.604 1.00 91.38 291 GLN A N 1
ATOM 2288 C CA . GLN A 1 291 ? -3.885 4.243 -15.936 1.00 91.38 291 GLN A CA 1
ATOM 2289 C C . GLN A 1 291 ? -2.782 3.171 -15.987 1.00 91.38 291 GLN A C 1
ATOM 2291 O O . GLN A 1 291 ? -1.640 3.479 -15.641 1.00 91.38 291 GLN A O 1
ATOM 2296 N N . PRO A 1 292 ? -3.084 1.935 -16.432 1.00 94.00 292 PRO A N 1
ATOM 2297 C CA . PRO A 1 292 ? -2.064 0.908 -16.636 1.00 94.00 292 PRO A CA 1
ATOM 2298 C C . PRO A 1 292 ? -1.099 1.320 -17.750 1.00 94.00 292 PRO A C 1
ATOM 2300 O O . PRO A 1 292 ? -1.515 1.915 -18.746 1.00 94.00 292 PRO A O 1
ATOM 2303 N N . LEU A 1 293 ? 0.182 0.983 -17.596 1.00 96.38 293 LEU A N 1
ATOM 2304 C CA . LEU A 1 293 ? 1.209 1.239 -18.613 1.00 96.38 293 LEU A CA 1
ATOM 2305 C C . LEU A 1 293 ? 1.134 0.254 -19.784 1.00 96.38 293 LEU A C 1
ATOM 2307 O O . LEU A 1 293 ? 1.471 0.621 -20.906 1.00 96.38 293 LEU A O 1
ATOM 2311 N N . VAL A 1 294 ? 0.682 -0.969 -19.513 1.00 97.06 294 VAL A N 1
ATOM 2312 C CA . VAL A 1 294 ? 0.579 -2.088 -20.453 1.00 97.06 294 VAL A CA 1
ATOM 2313 C C . VAL A 1 294 ? -0.784 -2.750 -20.268 1.00 97.06 294 VAL A C 1
ATOM 2315 O O . VAL A 1 294 ? -1.313 -2.769 -19.156 1.00 97.06 294 VAL A O 1
ATOM 2318 N N . ILE A 1 295 ? -1.394 -3.199 -21.362 1.00 95.31 295 ILE A N 1
ATOM 2319 C CA . ILE A 1 295 ? -2.690 -3.879 -21.370 1.00 95.31 295 ILE A CA 1
ATOM 2320 C C . ILE A 1 295 ? -2.580 -5.098 -22.287 1.00 95.31 295 ILE A C 1
ATOM 2322 O O . ILE A 1 295 ? -2.488 -4.939 -23.504 1.00 95.31 295 ILE A O 1
ATOM 2326 N N . ASN A 1 296 ? -2.670 -6.302 -21.715 1.00 94.19 296 ASN A N 1
ATOM 2327 C CA . ASN A 1 296 ? -2.584 -7.576 -22.436 1.00 94.19 296 ASN A CA 1
ATOM 2328 C C . ASN A 1 296 ? -1.267 -7.712 -23.221 1.00 94.19 296 ASN A C 1
ATOM 2330 O O . ASN A 1 296 ? -1.280 -8.072 -24.400 1.00 94.19 296 ASN A O 1
ATOM 2334 N N . GLY A 1 297 ? -0.146 -7.362 -22.590 1.00 95.88 297 GLY A N 1
ATOM 2335 C CA . GLY A 1 297 ? 1.183 -7.451 -23.207 1.00 95.88 297 GLY A CA 1
ATOM 2336 C C . GLY A 1 297 ? 1.565 -6.300 -24.144 1.00 95.88 297 GLY A C 1
ATOM 2337 O O . GLY A 1 297 ? 2.696 -6.255 -24.617 1.00 95.88 297 GLY A O 1
ATOM 2338 N N . GLU A 1 298 ? 0.657 -5.356 -24.407 1.00 96.19 298 GLU A N 1
ATOM 2339 C CA . GLU A 1 298 ? 0.878 -4.243 -25.337 1.00 96.19 298 GLU A CA 1
ATOM 2340 C C . GLU A 1 298 ? 0.916 -2.894 -24.610 1.00 96.19 298 GLU A C 1
ATOM 2342 O O . GLU A 1 298 ? 0.119 -2.630 -23.701 1.00 96.19 298 GLU A O 1
ATOM 2347 N N . ALA A 1 299 ? 1.820 -2.003 -25.022 1.00 96.31 299 ALA A N 1
ATOM 2348 C CA . ALA A 1 299 ? 1.942 -0.675 -24.431 1.00 96.31 299 ALA A CA 1
ATOM 2349 C C . ALA A 1 299 ? 0.626 0.119 -24.536 1.00 96.31 299 ALA A C 1
ATOM 2351 O O . ALA A 1 299 ? -0.022 0.195 -25.585 1.00 96.31 299 ALA A O 1
ATOM 2352 N N . ASN A 1 300 ? 0.220 0.770 -23.444 1.00 94.38 300 ASN A N 1
ATOM 2353 C CA . ASN A 1 300 ? -0.999 1.569 -23.422 1.00 94.38 300 ASN A CA 1
ATOM 2354 C C . ASN A 1 300 ? -0.792 2.917 -24.134 1.00 94.38 300 ASN A C 1
ATOM 2356 O O . ASN A 1 300 ? -0.418 3.930 -23.538 1.00 94.38 300 ASN A O 1
ATOM 2360 N N . LEU A 1 301 ? -1.136 2.967 -25.419 1.00 84.38 301 LEU A N 1
ATOM 2361 C CA . LEU A 1 301 ? -1.033 4.183 -26.235 1.00 84.38 301 LEU A CA 1
ATOM 2362 C C . LEU A 1 301 ? -2.051 5.279 -25.859 1.00 84.38 301 LEU A C 1
ATOM 2364 O O . LEU A 1 301 ? -1.947 6.418 -26.327 1.00 84.38 301 LEU A O 1
ATOM 2368 N N . SER A 1 302 ? -3.029 4.964 -25.003 1.00 88.81 302 SER A N 1
ATOM 2369 C CA . SER A 1 302 ? -4.087 5.891 -24.579 1.00 88.81 302 SER A CA 1
ATOM 2370 C C . SER A 1 302 ? -3.740 6.694 -23.322 1.00 88.81 302 SER A C 1
ATOM 2372 O O . SER A 1 302 ? -4.566 7.487 -22.867 1.00 88.81 302 SER A O 1
ATOM 2374 N N . LEU A 1 303 ? -2.526 6.541 -22.777 1.00 89.12 303 LEU A N 1
ATOM 2375 C CA . LEU A 1 303 ? -2.045 7.319 -21.631 1.00 89.12 303 LEU A CA 1
ATOM 2376 C C . LEU A 1 303 ? -2.134 8.825 -21.919 1.00 89.12 303 LEU A C 1
ATOM 2378 O O . LEU A 1 303 ? -1.571 9.327 -22.903 1.00 89.12 303 LEU A O 1
ATOM 2382 N N . ASN A 1 304 ? -2.884 9.531 -21.074 1.00 89.75 304 ASN A N 1
ATOM 2383 C CA . ASN A 1 304 ? -3.218 10.951 -21.229 1.00 89.75 304 ASN A CA 1
ATOM 2384 C C . ASN A 1 304 ? -3.439 11.681 -19.891 1.00 89.75 304 ASN A C 1
ATOM 2386 O O . ASN A 1 304 ? -3.886 12.829 -19.876 1.00 89.75 304 ASN A O 1
ATOM 2390 N N . ALA A 1 305 ? -3.149 11.013 -18.777 1.00 86.38 305 ALA A N 1
ATOM 2391 C CA . ALA A 1 305 ? -3.260 11.536 -17.428 1.00 86.38 305 ALA A CA 1
ATOM 2392 C C . ALA A 1 305 ? -2.092 11.028 -16.567 1.00 86.38 305 ALA A C 1
ATOM 2394 O O . ALA A 1 305 ? -1.278 10.220 -17.014 1.00 86.38 305 ALA A O 1
ATOM 2395 N N . GLY A 1 306 ? -2.007 11.534 -15.336 1.00 81.38 306 GLY A N 1
ATOM 2396 C CA . GLY A 1 306 ? -0.912 11.246 -14.410 1.00 81.38 306 GLY A CA 1
ATOM 2397 C C . GLY A 1 306 ? 0.117 12.375 -14.339 1.00 81.38 306 GLY A C 1
ATOM 2398 O O . GLY A 1 306 ? 0.081 13.350 -15.100 1.00 81.38 306 GLY A O 1
ATOM 2399 N N . ALA A 1 307 ? 1.030 12.270 -13.377 1.00 79.44 307 ALA A N 1
ATOM 2400 C CA . ALA A 1 307 ? 2.020 13.309 -13.114 1.00 79.44 307 ALA A CA 1
ATOM 2401 C C . ALA A 1 307 ? 2.988 13.467 -14.301 1.00 79.44 307 ALA A C 1
ATOM 2403 O O . ALA A 1 307 ? 3.755 12.555 -14.628 1.00 79.44 307 ALA A O 1
ATOM 2404 N N . SER A 1 308 ? 2.973 14.649 -14.928 1.00 85.88 308 SER A N 1
ATOM 2405 C CA . SER A 1 308 ? 3.838 14.999 -16.064 1.00 85.88 308 SER A CA 1
ATOM 2406 C C . SER A 1 308 ? 3.794 13.962 -17.193 1.00 85.88 308 SER A C 1
ATOM 2408 O O . SER A 1 308 ? 4.840 13.574 -17.705 1.00 85.88 308 SER A O 1
ATOM 2410 N N . TRP A 1 309 ? 2.610 13.446 -17.531 1.00 89.44 309 TRP A N 1
ATOM 2411 C CA . TRP A 1 309 ? 2.463 12.269 -18.396 1.00 89.44 309 TRP A CA 1
ATOM 2412 C C . TRP A 1 309 ? 3.109 12.403 -19.787 1.00 89.44 309 TRP A C 1
ATOM 2414 O O . TRP A 1 309 ? 3.649 11.425 -20.309 1.00 89.44 309 TRP A O 1
ATOM 2424 N N . ASP A 1 310 ? 3.106 13.610 -20.358 1.00 92.94 310 ASP A N 1
ATOM 2425 C CA . ASP A 1 310 ? 3.648 13.964 -21.675 1.00 92.94 310 ASP A CA 1
ATOM 2426 C C . ASP A 1 310 ? 5.037 14.623 -21.627 1.00 92.94 310 ASP A C 1
ATOM 2428 O O . ASP A 1 310 ? 5.580 14.994 -22.674 1.00 92.94 310 ASP A O 1
ATOM 2432 N N . PHE A 1 311 ? 5.651 14.718 -20.442 1.00 93.69 311 PHE A N 1
ATOM 2433 C CA . PHE A 1 311 ? 6.988 15.281 -20.253 1.00 93.69 311 PHE A CA 1
ATOM 2434 C C . PHE A 1 311 ? 8.006 14.217 -19.800 1.00 93.69 311 PHE A C 1
ATOM 2436 O O . PHE A 1 311 ? 7.695 13.395 -18.929 1.00 93.69 311 PHE A O 1
ATOM 2443 N N . PRO A 1 312 ? 9.245 14.252 -20.330 1.00 95.31 312 PRO A N 1
ATOM 2444 C CA . PRO A 1 312 ? 10.331 13.407 -19.843 1.00 95.31 312 PRO A CA 1
ATOM 2445 C C . PRO A 1 312 ? 10.633 13.655 -18.361 1.00 95.31 312 PRO A C 1
ATOM 2447 O O . PRO A 1 312 ? 10.844 14.795 -17.934 1.00 95.31 312 PRO A O 1
ATOM 2450 N N . ALA A 1 313 ? 10.662 12.584 -17.572 1.00 96.44 313 ALA A N 1
ATOM 2451 C CA . ALA A 1 313 ? 11.029 12.606 -16.159 1.00 96.44 313 ALA A CA 1
ATOM 2452 C C . ALA A 1 313 ? 11.647 11.256 -15.744 1.00 96.44 313 ALA A C 1
ATOM 2454 O O . ALA A 1 313 ? 11.480 10.280 -16.476 1.00 96.44 313 ALA A O 1
ATOM 2455 N N . PRO A 1 314 ? 12.336 11.176 -14.589 1.00 97.75 314 PRO A N 1
ATOM 2456 C CA . PRO A 1 314 ? 12.666 9.895 -13.984 1.00 97.75 314 PRO A CA 1
ATOM 2457 C C . PRO A 1 314 ? 11.376 9.152 -13.639 1.00 97.75 314 PRO A C 1
ATOM 2459 O O . PRO A 1 314 ? 10.405 9.786 -13.208 1.00 97.75 314 PRO A O 1
ATOM 2462 N N . ARG A 1 315 ? 11.356 7.834 -13.827 1.00 97.44 315 ARG A N 1
ATOM 2463 C CA . ARG A 1 315 ? 10.169 7.000 -13.603 1.00 97.44 315 ARG A CA 1
ATOM 2464 C C . ARG A 1 315 ? 10.537 5.711 -12.891 1.00 97.44 315 ARG A C 1
ATOM 2466 O O . ARG A 1 315 ? 11.579 5.139 -13.182 1.00 97.44 315 ARG A O 1
ATOM 2473 N N . THR A 1 316 ? 9.617 5.239 -12.059 1.00 98.00 316 THR A N 1
ATOM 2474 C CA . THR A 1 316 ? 9.636 3.900 -11.471 1.00 98.00 316 THR A CA 1
ATOM 2475 C C . THR A 1 316 ? 8.325 3.214 -11.829 1.00 98.00 316 THR A C 1
ATOM 2477 O O . THR A 1 316 ? 7.269 3.846 -11.767 1.00 98.00 316 THR A O 1
ATOM 2480 N N . ALA A 1 317 ? 8.388 1.953 -12.237 1.00 97.88 317 ALA A N 1
ATOM 2481 C CA . ALA A 1 317 ? 7.229 1.143 -12.589 1.00 97.88 317 ALA A CA 1
ATOM 2482 C C . ALA A 1 317 ? 7.383 -0.281 -12.059 1.00 97.88 317 ALA A C 1
ATOM 2484 O O . ALA A 1 317 ? 8.500 -0.772 -11.909 1.00 97.88 317 ALA A O 1
ATOM 2485 N N . VAL A 1 318 ? 6.249 -0.934 -11.825 1.00 98.00 318 VAL A N 1
ATOM 2486 C CA . VAL A 1 318 ? 6.136 -2.362 -11.522 1.00 98.00 318 VAL A CA 1
ATOM 2487 C C . VAL A 1 318 ? 5.461 -3.060 -12.700 1.00 98.00 318 VAL A C 1
ATOM 2489 O O . VAL A 1 318 ? 4.545 -2.506 -13.308 1.00 98.00 318 VAL A O 1
ATOM 2492 N N . GLY A 1 319 ? 5.940 -4.249 -13.041 1.00 97.69 319 GLY A N 1
ATOM 2493 C CA . GLY A 1 319 ? 5.394 -5.104 -14.085 1.00 97.69 319 GLY A CA 1
ATOM 2494 C C . GLY A 1 319 ? 5.258 -6.538 -13.595 1.00 97.69 319 GLY A C 1
ATOM 2495 O O . GLY A 1 319 ? 6.031 -6.996 -12.750 1.00 97.69 319 GLY A O 1
ATOM 2496 N N . ILE A 1 320 ? 4.268 -7.235 -14.141 1.00 97.44 320 ILE A N 1
ATOM 2497 C CA . ILE A 1 320 ? 4.052 -8.663 -13.944 1.00 97.44 320 ILE A CA 1
ATOM 2498 C C . ILE A 1 320 ? 4.140 -9.310 -15.320 1.00 97.44 320 ILE A C 1
ATOM 2500 O O . ILE A 1 320 ? 3.522 -8.821 -16.260 1.00 97.44 320 ILE A O 1
ATOM 2504 N N . LYS A 1 321 ? 4.928 -10.375 -15.446 1.00 97.44 321 LYS A N 1
ATOM 2505 C CA . LYS A 1 321 ? 4.978 -11.194 -16.659 1.00 97.44 321 LYS A CA 1
ATOM 2506 C C . LYS A 1 321 ? 3.934 -12.307 -16.606 1.00 97.44 321 LYS A C 1
ATOM 2508 O O . LYS A 1 321 ? 3.573 -12.759 -15.519 1.00 97.44 321 LYS A O 1
ATOM 2513 N N . ALA A 1 322 ? 3.596 -12.855 -17.771 1.00 95.38 322 ALA A N 1
ATOM 2514 C CA . ALA A 1 322 ? 2.742 -14.039 -17.934 1.00 95.38 322 ALA A CA 1
ATOM 2515 C C . ALA A 1 322 ? 3.107 -15.226 -17.023 1.00 95.38 322 ALA A C 1
ATOM 2517 O O . ALA A 1 322 ? 2.247 -15.996 -16.600 1.00 95.38 322 ALA A O 1
ATOM 2518 N N . ASP A 1 323 ? 4.401 -15.404 -16.742 1.00 95.19 323 ASP A N 1
ATOM 2519 C CA . ASP A 1 323 ? 4.920 -16.514 -15.938 1.00 95.19 323 ASP A CA 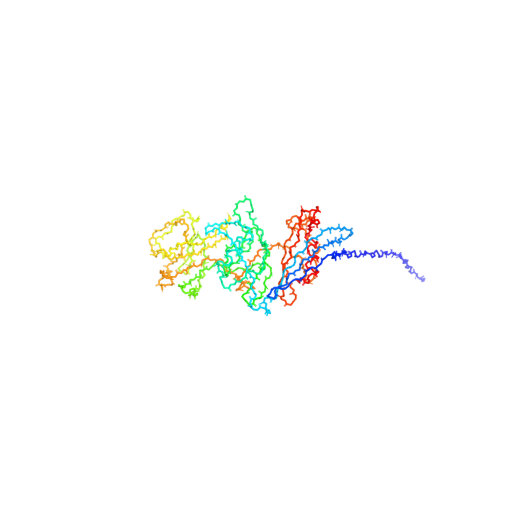1
ATOM 2520 C C . ASP A 1 323 ? 4.875 -16.264 -14.418 1.00 95.19 323 ASP A C 1
ATOM 2522 O O . ASP A 1 323 ? 5.308 -17.122 -13.648 1.00 95.19 323 ASP A O 1
ATOM 2526 N N . GLY A 1 324 ? 4.366 -15.110 -13.974 1.00 94.31 324 GLY A N 1
ATOM 2527 C CA . GLY A 1 324 ? 4.322 -14.704 -12.568 1.00 94.31 324 GLY A CA 1
ATOM 2528 C C . GLY A 1 324 ? 5.582 -13.985 -12.078 1.00 94.31 324 GLY A C 1
ATOM 2529 O O . GLY A 1 324 ? 5.674 -13.650 -10.898 1.00 94.31 324 GLY A O 1
ATOM 2530 N N . THR A 1 325 ? 6.559 -13.718 -12.950 1.00 97.50 325 THR A N 1
ATOM 2531 C CA . THR A 1 325 ? 7.701 -12.861 -12.610 1.00 97.50 325 THR A CA 1
ATOM 2532 C C . THR A 1 325 ? 7.222 -11.448 -12.316 1.00 97.50 325 THR A C 1
ATOM 2534 O O . THR A 1 325 ? 6.604 -10.807 -13.165 1.00 97.50 325 THR A O 1
ATOM 2537 N N . VAL A 1 326 ? 7.588 -10.933 -11.147 1.00 97.94 326 VAL A N 1
ATOM 2538 C CA . VAL A 1 326 ? 7.418 -9.525 -10.798 1.00 97.94 326 VAL A CA 1
ATOM 2539 C C . VAL A 1 326 ? 8.729 -8.807 -11.030 1.00 97.94 326 VAL A C 1
ATOM 2541 O O . VAL A 1 326 ? 9.804 -9.286 -10.655 1.00 97.94 326 VAL A O 1
ATOM 2544 N N . PHE A 1 327 ? 8.648 -7.637 -11.640 1.00 98.50 327 PHE A N 1
ATOM 2545 C CA . PHE A 1 327 ? 9.813 -6.809 -11.865 1.00 98.50 327 PHE A CA 1
ATOM 2546 C C . PHE A 1 327 ? 9.507 -5.333 -11.688 1.00 98.50 327 PHE A C 1
ATOM 2548 O O . PHE A 1 327 ? 8.371 -4.881 -11.800 1.00 98.50 327 PHE A O 1
ATOM 2555 N N . PHE A 1 328 ? 10.564 -4.580 -11.436 1.00 98.56 328 PHE A N 1
ATOM 2556 C CA . PHE A 1 328 ? 10.551 -3.141 -11.318 1.00 98.56 328 PHE A CA 1
ATOM 2557 C C . PHE A 1 328 ? 11.514 -2.550 -12.334 1.00 98.56 328 PHE A C 1
ATOM 2559 O O . PHE A 1 328 ? 12.606 -3.079 -12.557 1.00 98.56 328 PHE A O 1
ATOM 2566 N N . VAL A 1 329 ? 11.111 -1.434 -12.928 1.00 98.75 329 VAL A N 1
ATOM 2567 C CA . VAL A 1 329 ? 11.944 -0.645 -13.831 1.00 98.75 329 VAL A CA 1
ATOM 2568 C C . VAL A 1 329 ? 12.102 0.750 -13.258 1.00 98.75 329 VAL A C 1
ATOM 2570 O O . VAL A 1 329 ? 11.112 1.393 -12.922 1.00 98.75 329 VAL A O 1
ATOM 2573 N N . VAL A 1 330 ? 13.343 1.226 -13.192 1.00 98.69 330 VAL A N 1
ATOM 2574 C CA . VAL A 1 330 ? 13.698 2.611 -12.879 1.00 98.69 330 VAL A CA 1
ATOM 2575 C C . VAL A 1 330 ? 14.412 3.209 -14.083 1.00 98.69 330 VAL A C 1
ATOM 2577 O O . VAL A 1 330 ? 15.470 2.725 -14.484 1.00 98.69 330 VAL A O 1
ATOM 2580 N N . VAL A 1 331 ? 13.840 4.262 -14.656 1.00 98.69 331 VAL A N 1
ATOM 2581 C CA . VAL A 1 331 ? 14.467 5.063 -15.710 1.00 98.69 331 VAL A CA 1
ATOM 2582 C C . VAL A 1 331 ? 14.938 6.367 -15.088 1.00 98.69 331 VAL A C 1
ATOM 2584 O O . VAL A 1 331 ? 14.119 7.140 -14.582 1.00 98.69 331 VAL A O 1
ATOM 2587 N N . ASP A 1 332 ? 16.244 6.617 -15.123 1.00 98.44 332 ASP A N 1
ATOM 2588 C CA . ASP A 1 332 ? 16.810 7.861 -14.609 1.00 98.44 332 ASP A CA 1
ATOM 2589 C C . ASP A 1 332 ? 16.439 9.046 -15.514 1.00 98.44 332 ASP A C 1
ATOM 2591 O O . ASP A 1 332 ? 16.174 8.899 -16.707 1.00 98.44 332 ASP A O 1
ATOM 2595 N N . GLY A 1 333 ? 16.436 10.263 -14.969 1.00 97.69 333 GLY A N 1
ATOM 2596 C CA . GLY A 1 333 ? 16.068 11.452 -15.735 1.00 97.69 333 GLY A CA 1
ATOM 2597 C C . GLY A 1 333 ? 16.556 12.759 -15.123 1.00 97.69 333 GLY A C 1
ATOM 2598 O O . GLY A 1 333 ? 17.135 12.783 -14.039 1.00 97.69 333 GLY A O 1
ATOM 2599 N N . ARG A 1 334 ? 16.268 13.876 -15.808 1.00 95.69 334 ARG A N 1
ATOM 2600 C CA . ARG A 1 334 ? 16.658 15.252 -15.416 1.00 95.69 334 ARG A CA 1
ATOM 2601 C C . ARG A 1 334 ? 18.173 15.495 -15.342 1.00 95.69 334 ARG A C 1
ATOM 2603 O O . ARG A 1 334 ? 18.585 16.534 -14.835 1.00 95.69 334 ARG A O 1
ATOM 2610 N N . ASN A 1 335 ? 18.995 14.610 -15.903 1.00 96.94 335 ASN A N 1
ATOM 2611 C CA . ASN A 1 335 ? 20.445 14.779 -15.954 1.00 96.94 335 ASN A CA 1
ATOM 2612 C C . ASN A 1 335 ? 20.989 14.455 -17.356 1.00 96.94 335 ASN A C 1
ATOM 2614 O O . ASN A 1 335 ? 21.770 13.528 -17.562 1.00 96.94 335 ASN A O 1
ATOM 2618 N N . LYS A 1 336 ? 20.557 15.259 -18.337 1.00 94.44 336 LYS A N 1
ATOM 2619 C CA . LYS A 1 336 ? 20.954 15.135 -19.751 1.00 94.44 336 LYS A CA 1
ATOM 2620 C C . LYS A 1 336 ? 22.470 15.116 -19.994 1.00 94.44 336 LYS A C 1
ATOM 2622 O O . LYS A 1 336 ? 22.893 14.351 -20.856 1.00 94.44 336 LYS A O 1
ATOM 2627 N N . PRO A 1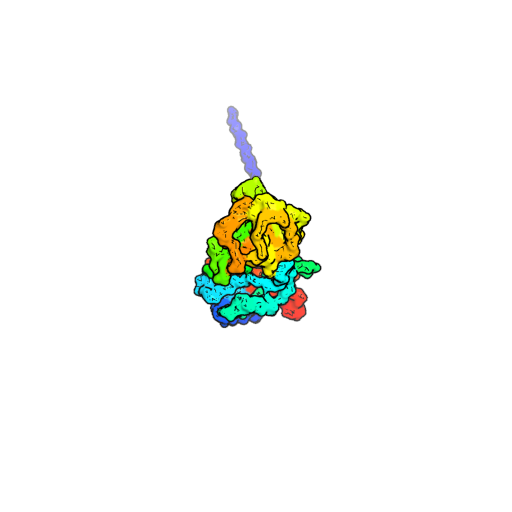 337 ? 23.300 15.917 -19.286 1.00 96.00 337 PRO A N 1
ATOM 2628 C CA . PRO A 1 337 ? 24.754 15.862 -19.460 1.00 96.00 337 PRO A CA 1
ATOM 2629 C C . PRO A 1 337 ? 25.354 14.467 -19.237 1.00 96.00 337 PRO A C 1
ATOM 2631 O O . PRO A 1 337 ? 26.347 14.134 -19.871 1.00 96.00 337 PRO A O 1
ATOM 2634 N N . GLU A 1 338 ? 24.720 13.652 -18.392 1.00 95.31 338 GLU A N 1
ATOM 2635 C CA . GLU A 1 338 ? 25.116 12.273 -18.080 1.00 95.31 338 GLU A CA 1
ATOM 2636 C C . GLU A 1 338 ? 24.269 11.229 -18.839 1.00 95.31 338 GLU A C 1
ATOM 2638 O O . GLU A 1 338 ? 24.246 10.053 -18.483 1.00 95.31 338 GLU A O 1
ATOM 2643 N N . GLY A 1 339 ? 23.531 11.643 -19.876 1.00 96.06 339 GLY A N 1
ATOM 2644 C CA . GLY A 1 339 ? 22.717 10.745 -20.700 1.00 96.06 339 GLY A CA 1
ATOM 2645 C C . GLY A 1 339 ? 21.428 10.248 -20.037 1.00 96.06 339 GLY A C 1
ATOM 2646 O O . GLY A 1 339 ? 20.902 9.221 -20.448 1.00 96.06 339 GLY A O 1
ATOM 2647 N N . MET A 1 340 ? 20.919 10.949 -19.019 1.00 97.88 340 MET A N 1
ATOM 2648 C CA . MET A 1 340 ? 19.669 10.619 -18.323 1.00 97.88 340 MET A CA 1
ATOM 2649 C C . MET A 1 340 ? 18.573 11.622 -18.708 1.00 97.88 340 MET A C 1
ATOM 2651 O O . MET A 1 340 ? 18.265 12.556 -17.951 1.00 97.88 340 MET A O 1
ATOM 2655 N N . ASP A 1 341 ? 18.008 11.471 -19.909 1.00 97.88 341 ASP A N 1
ATOM 2656 C CA . ASP A 1 341 ? 16.963 12.375 -20.405 1.00 97.88 341 ASP A CA 1
ATOM 2657 C C . ASP A 1 341 ? 15.621 12.155 -19.684 1.00 97.88 341 ASP A C 1
ATOM 2659 O O . ASP A 1 341 ? 14.879 13.120 -19.461 1.00 97.88 341 ASP A O 1
ATOM 2663 N N . GLY A 1 342 ? 15.349 10.923 -19.242 1.00 97.81 342 GLY A N 1
ATOM 2664 C CA . GLY A 1 342 ? 14.067 10.503 -18.683 1.00 97.81 342 GLY A CA 1
ATOM 2665 C C . GLY A 1 342 ? 13.032 10.228 -19.770 1.00 97.81 342 GLY A C 1
ATOM 2666 O O . GLY A 1 342 ? 13.284 10.444 -20.956 1.00 97.81 342 GLY A O 1
ATOM 2667 N N . VAL A 1 343 ? 11.850 9.770 -19.356 1.00 97.19 343 VAL A N 1
ATOM 2668 C CA . VAL A 1 343 ? 10.806 9.299 -20.278 1.00 97.19 343 VAL A CA 1
ATOM 2669 C C . VAL A 1 343 ? 9.410 9.809 -19.921 1.00 97.19 343 VAL A C 1
ATOM 2671 O O . VAL A 1 343 ? 9.088 10.114 -18.762 1.00 97.19 343 VAL A O 1
ATOM 2674 N N . LYS A 1 344 ? 8.576 9.929 -20.951 1.00 95.56 344 LYS A N 1
ATOM 2675 C CA . LYS A 1 344 ? 7.124 10.123 -20.868 1.00 95.56 344 LYS A CA 1
ATOM 2676 C C . LYS A 1 344 ? 6.449 8.813 -20.460 1.00 95.56 344 LYS A C 1
ATOM 2678 O O . LYS A 1 344 ? 7.036 7.742 -20.588 1.00 95.56 344 LYS A O 1
ATOM 2683 N N . LEU A 1 345 ? 5.187 8.865 -20.028 1.00 95.31 345 LEU A N 1
ATOM 2684 C CA . LEU A 1 345 ? 4.481 7.639 -19.620 1.00 95.31 345 LEU A CA 1
ATOM 2685 C C . LEU A 1 345 ? 4.252 6.662 -20.779 1.00 95.31 345 LEU A C 1
ATOM 2687 O O . LEU A 1 345 ? 4.302 5.459 -20.566 1.00 95.31 345 LEU A O 1
ATOM 2691 N N . ARG A 1 346 ? 4.067 7.158 -22.009 1.00 94.31 346 ARG A N 1
ATOM 2692 C CA . ARG A 1 346 ? 3.942 6.294 -23.198 1.00 94.31 346 ARG A CA 1
ATOM 2693 C C . ARG A 1 346 ? 5.237 5.546 -23.506 1.00 94.31 346 ARG A C 1
ATOM 2695 O O . ARG A 1 346 ? 5.204 4.349 -23.736 1.00 94.31 346 ARG A O 1
ATOM 2702 N N . GLU A 1 347 ? 6.371 6.240 -23.431 1.00 96.31 347 GLU A N 1
ATOM 2703 C CA . GLU A 1 347 ? 7.703 5.638 -23.580 1.00 96.31 347 GLU A CA 1
ATOM 2704 C C . GLU A 1 347 ? 7.980 4.621 -22.469 1.00 96.31 347 GLU A C 1
ATOM 2706 O O . GLU A 1 347 ? 8.512 3.552 -22.738 1.00 96.31 347 GLU A O 1
ATOM 2711 N N . LEU A 1 348 ? 7.558 4.908 -21.234 1.00 97.38 348 LEU A N 1
ATOM 2712 C CA . LEU A 1 348 ? 7.624 3.938 -20.144 1.00 97.38 348 LEU A CA 1
ATOM 2713 C C . LEU A 1 348 ? 6.756 2.702 -20.420 1.00 97.38 348 LEU A C 1
ATOM 2715 O O . LEU A 1 348 ? 7.211 1.596 -20.160 1.00 97.38 348 LEU A O 1
ATOM 2719 N N . GLY A 1 349 ? 5.550 2.869 -20.972 1.00 97.19 349 GLY A N 1
ATOM 2720 C CA . GLY A 1 349 ? 4.694 1.758 -21.402 1.00 97.19 349 GLY A CA 1
ATOM 2721 C C . GLY A 1 349 ? 5.385 0.834 -22.403 1.00 97.19 349 GLY A C 1
ATOM 2722 O O . GLY A 1 349 ? 5.396 -0.376 -22.197 1.00 97.19 349 GLY A O 1
ATOM 2723 N N . GLU A 1 350 ? 6.049 1.398 -23.414 1.00 97.50 350 GLU A N 1
ATOM 2724 C CA . GLU A 1 350 ? 6.847 0.619 -24.372 1.00 97.50 350 GLU A CA 1
ATOM 2725 C C . GLU A 1 350 ? 8.032 -0.101 -23.712 1.00 97.50 350 GLU A C 1
ATOM 2727 O O . GLU A 1 350 ? 8.303 -1.257 -24.021 1.00 97.50 350 GLU A O 1
ATOM 2732 N N . ILE A 1 351 ? 8.725 0.538 -22.759 1.00 98.06 351 ILE A N 1
ATOM 2733 C CA . ILE A 1 351 ? 9.805 -0.117 -21.998 1.00 98.06 351 ILE A CA 1
ATOM 2734 C C . ILE A 1 351 ? 9.260 -1.303 -21.193 1.00 98.06 351 ILE A C 1
ATOM 2736 O O . ILE A 1 351 ? 9.891 -2.357 -21.144 1.00 98.06 351 ILE A O 1
ATOM 2740 N N . MET A 1 352 ? 8.101 -1.146 -20.550 1.00 98.44 352 MET A N 1
ATOM 2741 C CA . MET A 1 352 ? 7.483 -2.222 -19.775 1.00 98.44 352 MET A CA 1
ATOM 2742 C C . MET A 1 352 ? 7.047 -3.382 -20.679 1.00 98.44 352 MET A C 1
ATOM 2744 O O . MET A 1 352 ? 7.316 -4.533 -20.336 1.00 98.44 352 MET A O 1
ATOM 2748 N N . ALA A 1 353 ? 6.463 -3.093 -21.847 1.00 97.75 353 ALA A N 1
ATOM 2749 C CA . ALA A 1 353 ? 6.115 -4.100 -22.852 1.00 97.75 353 ALA A CA 1
ATOM 2750 C C . ALA A 1 353 ? 7.363 -4.797 -23.431 1.00 97.75 353 ALA A C 1
ATOM 2752 O O . ALA A 1 353 ? 7.384 -6.016 -23.561 1.00 97.75 353 ALA A O 1
ATOM 2753 N N . TYR A 1 354 ? 8.456 -4.060 -23.675 1.00 96.81 354 TYR A N 1
ATOM 2754 C CA . TYR A 1 354 ? 9.757 -4.628 -24.065 1.00 96.81 354 TYR A CA 1
ATOM 2755 C C . TYR A 1 354 ? 10.303 -5.632 -23.037 1.00 96.81 354 TYR A C 1
ATOM 2757 O O . TYR A 1 354 ? 11.026 -6.561 -23.394 1.00 96.81 354 TYR A O 1
ATOM 2765 N N . PHE A 1 355 ? 9.965 -5.456 -21.757 1.00 97.88 355 PHE A N 1
ATOM 2766 C CA . PHE A 1 355 ? 10.303 -6.394 -20.688 1.00 97.88 355 PHE A CA 1
ATOM 2767 C C . PHE A 1 355 ? 9.222 -7.448 -20.416 1.00 97.88 355 PHE A C 1
ATOM 2769 O O . PHE A 1 355 ? 9.315 -8.143 -19.404 1.00 97.88 355 PHE A O 1
ATOM 2776 N N . ASP A 1 356 ? 8.260 -7.626 -21.321 1.00 97.88 356 ASP A N 1
ATOM 2777 C CA . ASP A 1 356 ? 7.179 -8.613 -21.248 1.00 97.88 356 ASP A CA 1
ATOM 2778 C C . ASP A 1 356 ? 6.207 -8.406 -20.070 1.00 97.88 356 ASP A C 1
ATOM 2780 O O . ASP A 1 356 ? 5.694 -9.384 -19.523 1.00 97.88 356 ASP A O 1
ATOM 2784 N N . ALA A 1 357 ? 5.969 -7.161 -19.632 1.00 98.06 357 ALA A N 1
ATOM 2785 C CA . ALA A 1 357 ? 4.815 -6.893 -18.766 1.00 98.06 357 ALA A CA 1
ATOM 2786 C C . ALA A 1 357 ? 3.520 -7.295 -19.488 1.00 98.06 357 ALA A C 1
ATOM 2788 O O . ALA A 1 357 ? 3.425 -7.087 -20.695 1.00 98.06 357 ALA A O 1
ATOM 2789 N N . GLU A 1 358 ? 2.536 -7.825 -18.759 1.00 93.44 358 GLU A N 1
ATOM 2790 C CA . GLU A 1 358 ? 1.236 -8.248 -19.301 1.00 93.44 358 GLU A CA 1
ATOM 2791 C C . GLU A 1 358 ? 0.052 -7.434 -18.774 1.00 93.44 358 GLU A C 1
ATOM 2793 O O . GLU A 1 358 ? 0.004 -7.162 -17.550 1.00 93.44 358 GLU A O 1
#

Foldseek 3Di:
DDDDDDDDDDDDPPPPPPPPPPPFDWDWAFPDWDWDDDLQKIKIWTWTWIQTPNDIATWIKIKIWGFCLVRVLDDDFFWADQDQEFGDDDDPVVRLVVCCVVCVVHHDPDDDDFADADPPPTNHGQAFWFGQNFGQDHHDDDFFWKWFAFSNLDIDIGTFAFDAKWKFKAFLVRDTPDIDHAPEELDADPDQRHKHKYDLVNPDKDALQKWKFKWQFSHWHADPVRPFIKTKGFTDDIHSHIDDHDHRIMIIIHNCPCVVVSHDRRMMMIMGTGTDDPCPRGRGMGTDGRDDQEDPLAGDPPDDDDDCQVAFAWDKDWFAAPVNMIMMMTMADPCVVVRRPGDHSSSVSVVRSVVRGD

Sequence (358 aa):
MKKILVFILLLFTISLVQLQEVNAFFRLDETTKVTEYVEGVRHTKIVGTIDMDGLVTNQVINYIGANPTTFSDINIVVADDYDAHGWGMSGLPIIIDKVNEKYPNFTVIGGVNGDFYDINDTGQPLSLHVRDYEVIQRGYGGARNAVGFKENGEVVYGVPAFDGYELLVYNDEGQLKKRVPINRINQSPANESEVSVFFDDYLGEIPALYNKVVMSAFESHLNRNQTGYFGKGNLSIITTDQVDIEEHQFIIVGHEFNNDNLIDENDYAVVQLGLGGAWDDVRYAVGCDAQPLVINGEANLSLNAGASWDFPAPRTAVGIKADGTVFFVVVDGRNKPEGMDGVKLRELGEIMAYFDAE

Secondary structure (DSSP, 8-state):
-------------------------EEEEEEEEEEEEETTEEEEEEEEEEEETTEEEEEEEEEEEE-TTT-TT----------TTS-----HHHHHHHHHHH-TT---------S-B-TTTT--BSSEEEETTEEEEE-SSS---EEEEETTS-EEEESPPEEEEEEEEE-TT--EEEEEEE-EESS--SSTT--EEEETT--SEEPTTSEEEEEEEEEEEE-TTS--EEEEEEEEEEESS-EEPPTTEEEEEESSTTTT--S-TT-EEEEEEEE-GGGTTEEEEEE--SS-SEETTEE-TT---STTTTS-B-EEEEEE-TTS-EEEEEE--SBGGGTB--B-HHHHHHHHHHTT--

pLDDT: mean 91.8, std 13.86, range [31.7, 98.81]

Radius of gyration: 27.16 Å; chains: 1; bounding box: 72×39×111 Å